Protein AF-A0A3C2CJ03-F1 (afdb_monomer_lite)

Structure (mmCIF, N/CA/C/O backbone):
data_AF-A0A3C2CJ03-F1
#
_entry.id   AF-A0A3C2CJ03-F1
#
loop_
_atom_site.group_PDB
_atom_site.id
_atom_site.type_symbol
_atom_site.label_atom_id
_atom_site.label_alt_id
_atom_site.label_comp_id
_atom_site.label_asym_id
_atom_site.label_entity_id
_atom_site.label_seq_id
_atom_site.pdbx_PDB_ins_code
_atom_site.Cartn_x
_atom_site.Cartn_y
_atom_site.Cartn_z
_atom_site.occupancy
_atom_site.B_iso_or_equiv
_atom_site.auth_seq_id
_atom_site.auth_comp_id
_atom_site.auth_asym_id
_atom_site.auth_atom_id
_atom_site.pdbx_PDB_model_num
ATOM 1 N N . MET A 1 1 ? -6.617 -18.562 59.186 1.00 38.78 1 MET A N 1
ATOM 2 C CA . MET A 1 1 ? -6.274 -17.124 59.109 1.00 38.78 1 MET A CA 1
ATOM 3 C C . MET A 1 1 ? -7.565 -16.307 59.103 1.00 38.78 1 MET A C 1
ATOM 5 O O . MET A 1 1 ? -8.611 -16.901 58.869 1.00 38.78 1 MET A O 1
ATOM 9 N N . LYS A 1 2 ? -7.511 -14.987 59.326 1.00 35.88 2 LYS A N 1
ATOM 10 C CA . LYS A 1 2 ? -8.473 -14.087 58.665 1.00 35.88 2 LYS A CA 1
ATOM 11 C C . LYS A 1 2 ? -8.010 -13.916 57.216 1.00 35.88 2 LYS A C 1
ATOM 13 O O . LYS A 1 2 ? -6.800 -13.853 57.004 1.00 35.88 2 LYS A O 1
ATOM 18 N N . SER A 1 3 ? -8.926 -13.844 56.259 1.00 36.91 3 SER A N 1
ATOM 19 C CA . SER A 1 3 ? -8.626 -13.188 54.986 1.00 36.91 3 SER A CA 1
ATOM 20 C C . SER A 1 3 ? -8.278 -11.725 55.266 1.00 36.91 3 SER A C 1
ATOM 22 O O . SER A 1 3 ? -8.871 -11.101 56.150 1.00 36.91 3 SER A O 1
ATOM 24 N N . VAL A 1 4 ? -7.292 -11.204 54.544 1.00 40.97 4 VAL A N 1
ATOM 25 C CA . VAL A 1 4 ? -7.212 -9.768 54.284 1.00 40.97 4 VAL A CA 1
ATOM 26 C C . VAL A 1 4 ? -8.067 -9.574 53.040 1.00 40.97 4 VAL A C 1
ATOM 28 O O . VAL A 1 4 ? -7.816 -10.228 52.030 1.00 40.97 4 VAL A O 1
ATOM 31 N N . GLU A 1 5 ? -9.135 -8.794 53.152 1.00 48.62 5 GLU A N 1
ATOM 32 C CA . GLU A 1 5 ? -9.829 -8.272 51.975 1.00 48.62 5 GLU A CA 1
ATOM 33 C C . GLU A 1 5 ? -8.905 -7.207 51.371 1.00 48.62 5 GLU A C 1
ATOM 35 O O . GLU A 1 5 ? -8.368 -6.390 52.120 1.00 48.62 5 GLU A O 1
ATOM 40 N N . ALA A 1 6 ? -8.647 -7.272 50.063 1.00 53.03 6 ALA A N 1
ATOM 41 C CA . ALA A 1 6 ? -7.923 -6.212 49.363 1.00 53.03 6 ALA A CA 1
ATOM 42 C C . ALA A 1 6 ? -8.805 -4.956 49.309 1.00 53.03 6 ALA A C 1
ATOM 44 O O . ALA A 1 6 ? -10.034 -5.078 49.201 1.00 53.03 6 ALA A O 1
ATOM 45 N N . ASP A 1 7 ? -8.197 -3.770 49.389 1.00 65.69 7 ASP A N 1
ATOM 46 C CA . ASP A 1 7 ? -8.943 -2.510 49.410 1.00 65.69 7 ASP A CA 1
ATOM 47 C C . ASP A 1 7 ? -9.494 -2.228 48.004 1.00 65.69 7 ASP A C 1
ATOM 49 O O . ASP A 1 7 ? -8.830 -1.662 47.138 1.00 65.69 7 ASP A O 1
ATOM 53 N N . SER A 1 8 ? -10.733 -2.664 47.773 1.00 75.81 8 SER A N 1
ATOM 54 C CA . SER A 1 8 ? -11.421 -2.530 46.489 1.00 75.81 8 SER A CA 1
ATOM 55 C C . SER A 1 8 ? -12.307 -1.290 46.453 1.00 75.81 8 SER A C 1
ATOM 57 O O . SER A 1 8 ? -13.068 -1.000 47.380 1.00 75.81 8 SER A O 1
ATOM 59 N N . VAL A 1 9 ? -12.219 -0.547 45.351 1.00 87.00 9 VAL A N 1
ATOM 60 C CA . VAL A 1 9 ? -13.023 0.656 45.114 1.00 87.00 9 VAL A CA 1
ATOM 61 C C . VAL A 1 9 ? -14.239 0.290 44.266 1.00 87.00 9 VAL A C 1
ATOM 63 O O . VAL A 1 9 ? -14.235 -0.669 43.501 1.00 87.00 9 VAL A O 1
ATOM 66 N N . THR A 1 10 ? -15.338 1.012 44.447 1.00 91.69 10 THR A N 1
ATOM 67 C CA . THR A 1 10 ? -16.597 0.780 43.733 1.00 91.69 10 THR A CA 1
ATOM 68 C C . THR A 1 10 ? -17.093 2.104 43.195 1.00 91.69 10 THR A C 1
ATOM 70 O O . THR A 1 10 ? -17.231 3.053 43.967 1.00 91.69 10 THR A O 1
ATOM 73 N N . VAL A 1 11 ? -17.400 2.160 41.902 1.00 90.31 11 VAL A N 1
ATOM 74 C CA . VAL A 1 11 ? -17.752 3.413 41.227 1.00 90.31 11 VAL A CA 1
ATOM 75 C C . VAL A 1 11 ? -19.114 3.271 40.521 1.00 90.31 11 VAL A C 1
ATOM 77 O O . VAL A 1 11 ? -19.619 2.168 40.281 1.00 90.31 11 VAL A O 1
ATOM 80 N N . GLU A 1 12 ? -19.790 4.404 40.329 1.00 91.44 12 GLU A N 1
ATOM 81 C CA . GLU A 1 12 ? -21.119 4.522 39.725 1.00 91.44 12 GLU A CA 1
ATOM 82 C C . GLU A 1 12 ? -21.267 5.887 39.033 1.00 91.44 12 GLU A C 1
ATOM 84 O O . GLU A 1 12 ? -20.747 6.899 39.501 1.00 91.44 12 GLU A O 1
ATOM 89 N N . THR A 1 13 ? -21.956 5.885 37.897 1.00 87.62 13 THR A N 1
ATOM 90 C CA . THR A 1 13 ? -22.079 6.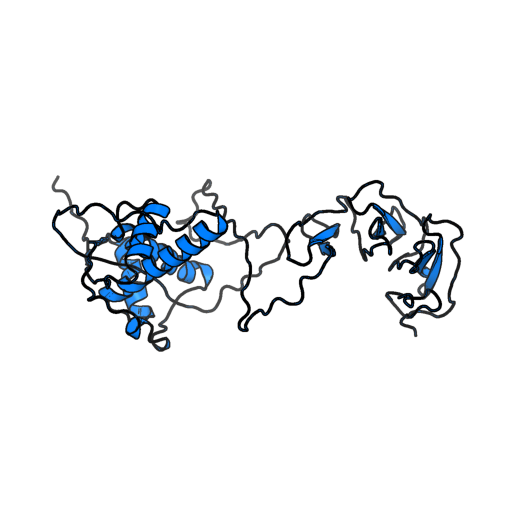958 36.897 1.00 87.62 13 THR A CA 1
ATOM 91 C C . THR A 1 13 ? -23.400 6.719 36.132 1.00 87.62 13 THR A C 1
ATOM 93 O O . THR A 1 13 ? -24.387 6.407 36.802 1.00 87.62 13 THR A O 1
ATOM 96 N N . GLY A 1 14 ? -23.515 6.845 34.807 1.00 75.81 14 GLY A N 1
ATOM 97 C CA . GLY A 1 14 ? -24.726 6.447 34.084 1.00 75.81 14 GLY A CA 1
ATOM 98 C C . GLY A 1 14 ? -24.762 6.779 32.590 1.00 75.81 14 GLY A C 1
ATOM 99 O O . GLY A 1 14 ? -24.090 7.698 32.139 1.00 75.81 14 GLY A O 1
ATOM 100 N N . TYR A 1 15 ? -25.583 6.040 31.835 1.00 76.19 15 TYR A N 1
ATOM 101 C CA . TYR A 1 15 ? -25.851 6.267 30.406 1.00 76.19 15 TYR A CA 1
ATOM 102 C C . TYR A 1 15 ? -27.298 6.728 30.150 1.00 76.19 15 TYR A C 1
ATOM 104 O O . TYR A 1 15 ? -28.218 6.210 30.798 1.00 76.19 15 TYR A O 1
ATOM 112 N N . PRO A 1 16 ? -27.556 7.617 29.167 1.00 70.38 16 PRO A N 1
ATOM 113 C CA . PRO A 1 16 ? -28.900 7.800 28.607 1.00 70.38 16 PRO A CA 1
ATOM 114 C C . PRO A 1 16 ? -29.446 6.484 28.015 1.00 70.38 16 PRO A C 1
ATOM 116 O O . PRO A 1 16 ? -28.756 5.469 27.972 1.00 70.38 16 PRO A O 1
ATOM 119 N N . THR A 1 17 ? -30.717 6.461 27.611 1.00 69.56 17 THR A N 1
ATOM 120 C CA . THR A 1 17 ? -31.313 5.276 26.952 1.00 69.56 17 THR A CA 1
ATOM 121 C C . THR A 1 17 ? -31.040 5.247 25.445 1.00 69.56 17 THR A C 1
ATOM 123 O O . THR A 1 17 ? -30.983 4.176 24.857 1.00 69.56 17 THR A O 1
ATOM 126 N N . GLU A 1 18 ? -30.843 6.414 24.835 1.00 70.38 18 GLU A N 1
ATOM 127 C CA . GLU A 1 18 ? -30.387 6.587 23.451 1.00 70.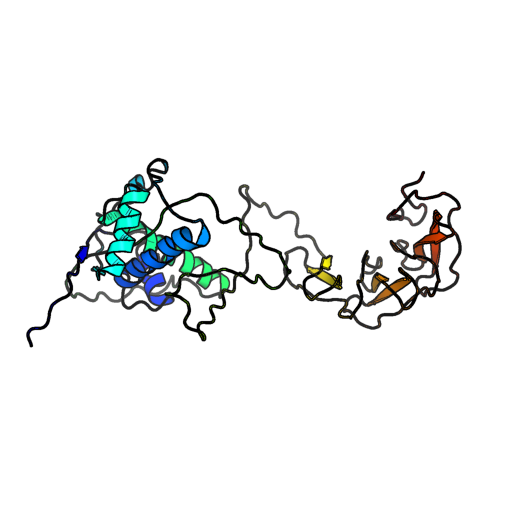38 18 GLU A CA 1
ATOM 128 C C . GLU A 1 18 ? -28.885 6.246 23.368 1.00 70.38 18 GLU A C 1
ATOM 130 O O . GLU A 1 18 ? -28.116 6.728 24.201 1.00 70.38 18 GLU A O 1
ATOM 135 N N . GLY A 1 19 ? -28.477 5.379 22.430 1.00 61.62 19 GLY A N 1
ATOM 136 C CA . GLY A 1 19 ? -27.092 4.879 22.315 1.00 61.62 19 GLY A CA 1
ATOM 137 C C . GLY A 1 19 ? -26.670 3.851 23.380 1.00 61.62 19 GLY A C 1
ATOM 138 O O . GLY A 1 19 ? -25.488 3.541 23.520 1.00 61.62 19 GLY A O 1
ATOM 139 N N . LEU A 1 20 ? -27.614 3.322 24.171 1.00 74.50 20 LEU A N 1
ATOM 140 C CA . LEU A 1 20 ? -27.336 2.240 25.128 1.00 74.50 20 LEU A CA 1
ATOM 141 C C . LEU A 1 20 ? -27.194 0.873 24.434 1.00 74.50 20 LEU A C 1
ATOM 143 O O . LEU A 1 20 ? -26.553 -0.036 24.962 1.00 74.50 20 LEU A O 1
ATOM 147 N N . GLU A 1 21 ? -27.831 0.719 23.275 1.00 78.69 21 GLU A N 1
ATOM 148 C CA . GLU A 1 21 ? -27.870 -0.524 22.507 1.00 78.69 21 GLU A CA 1
ATOM 149 C C . GLU A 1 21 ? -26.491 -0.903 21.955 1.00 78.69 21 GLU A C 1
ATOM 151 O O . GLU A 1 21 ? -26.058 -2.030 22.192 1.00 78.69 21 GLU A O 1
ATOM 156 N N . ASP A 1 22 ? -25.755 0.054 21.385 1.00 75.75 22 ASP A N 1
ATOM 157 C CA . ASP A 1 22 ? -24.377 -0.069 20.890 1.00 75.75 22 ASP A CA 1
ATOM 158 C C . ASP A 1 22 ? -23.453 -0.677 21.964 1.00 75.75 22 ASP A C 1
ATOM 160 O O . ASP A 1 22 ? -22.714 -1.630 21.729 1.00 75.75 22 ASP A O 1
ATOM 164 N N . LEU A 1 23 ? -23.535 -0.152 23.190 1.00 77.19 23 LEU A N 1
ATOM 165 C CA . LEU A 1 23 ? -22.738 -0.577 24.341 1.00 77.19 23 LEU A CA 1
ATOM 166 C C . LEU A 1 23 ? -23.088 -1.998 24.801 1.00 77.19 23 LEU A C 1
ATOM 168 O O . LEU A 1 23 ? -22.206 -2.796 25.137 1.00 77.19 23 LEU A O 1
ATOM 172 N N . VAL A 1 24 ? -24.385 -2.306 24.877 1.00 82.31 24 VAL A N 1
ATOM 173 C CA . VAL A 1 24 ? -24.860 -3.638 25.269 1.00 82.31 24 VAL A CA 1
ATOM 174 C C . VAL A 1 24 ? -24.446 -4.659 24.211 1.00 82.31 24 VAL A C 1
ATOM 176 O O . VAL A 1 24 ? -23.912 -5.710 24.572 1.00 82.31 24 VAL A O 1
ATOM 179 N N . TRP A 1 25 ? -24.601 -4.325 22.929 1.00 85.88 25 TRP A N 1
ATOM 180 C CA . TRP A 1 25 ? -24.120 -5.116 21.801 1.00 85.88 25 TRP A CA 1
ATOM 181 C C . TRP A 1 25 ? -22.602 -5.329 21.869 1.00 85.88 25 TRP A C 1
ATOM 183 O O . TRP A 1 25 ? -22.165 -6.476 21.871 1.00 85.88 25 TRP A O 1
ATOM 193 N N . ALA A 1 26 ? -21.801 -4.274 22.039 1.00 68.81 26 ALA A N 1
ATOM 194 C CA . ALA A 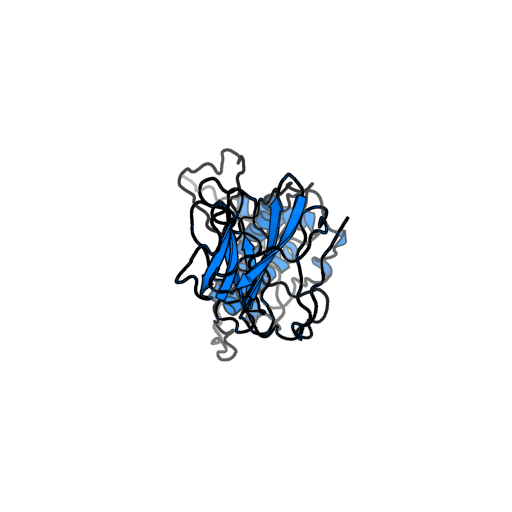1 26 ? -20.343 -4.373 22.115 1.00 68.81 26 ALA A CA 1
ATOM 195 C C . ALA A 1 26 ? -19.870 -5.244 23.290 1.00 68.81 26 ALA A C 1
ATOM 197 O O . ALA A 1 26 ? -18.909 -6.002 23.151 1.00 68.81 26 ALA A O 1
ATOM 198 N N . SER A 1 27 ? -20.569 -5.194 24.434 1.00 74.00 27 SER A N 1
ATOM 199 C CA . SER A 1 27 ? -20.258 -6.063 25.577 1.00 74.00 27 SER A CA 1
ATOM 200 C C . SER A 1 27 ? -20.483 -7.542 25.256 1.00 74.00 27 SER A C 1
ATOM 202 O O . SER A 1 27 ? -19.664 -8.372 25.639 1.00 74.00 27 SER A O 1
ATOM 204 N N . GLN A 1 28 ? -21.523 -7.865 24.480 1.00 75.69 28 GLN A N 1
ATOM 205 C CA . GLN A 1 28 ? -21.804 -9.228 24.023 1.00 75.69 28 GLN A CA 1
ATOM 206 C C . GLN A 1 28 ? -20.846 -9.665 22.906 1.00 75.69 28 GLN A C 1
ATOM 208 O O . GLN A 1 28 ? -20.340 -10.784 22.949 1.00 75.69 28 GLN A O 1
ATOM 213 N N . TYR A 1 29 ? -20.564 -8.779 21.945 1.00 73.44 29 TYR A N 1
ATOM 214 C CA . TYR A 1 29 ? -19.670 -9.012 20.807 1.00 73.44 29 TYR A CA 1
ATOM 215 C C . TYR A 1 29 ? -18.239 -9.331 21.261 1.00 73.44 29 TYR A C 1
ATOM 217 O O . TYR A 1 29 ? -17.663 -10.334 20.846 1.00 73.44 29 TYR A O 1
ATOM 225 N N . LEU A 1 30 ? -17.695 -8.535 22.188 1.00 71.25 30 LEU A N 1
ATOM 226 C CA . LEU A 1 30 ? -16.367 -8.760 22.770 1.00 71.25 30 LEU A CA 1
ATOM 227 C C . LEU A 1 30 ? -16.360 -9.791 23.923 1.00 71.25 30 LEU A C 1
ATOM 229 O O . LEU A 1 30 ? -15.308 -10.050 24.505 1.00 71.25 30 LEU A O 1
ATOM 233 N N . GLY A 1 31 ? -17.504 -10.401 24.257 1.00 72.94 31 GLY A N 1
ATOM 234 C CA . GLY A 1 31 ? -17.592 -11.517 25.209 1.00 72.94 31 GLY A CA 1
ATOM 235 C C . GLY A 1 31 ? -17.486 -11.157 26.699 1.00 72.94 31 GLY A C 1
ATOM 236 O O . GLY A 1 31 ? -17.165 -12.030 27.508 1.00 72.94 31 GLY A O 1
ATOM 237 N N . TYR A 1 32 ? -17.760 -9.909 27.085 1.00 71.31 32 TYR A N 1
ATOM 238 C CA . TYR A 1 32 ? -17.812 -9.483 28.488 1.00 71.31 32 TYR A CA 1
ATOM 239 C C . TYR A 1 32 ? -19.129 -9.906 29.162 1.00 71.31 32 TYR A C 1
ATOM 241 O O . TYR A 1 32 ? -20.191 -9.896 28.545 1.00 71.31 32 TYR A O 1
ATOM 249 N N . GLU A 1 33 ? -19.080 -10.237 30.459 1.00 79.56 33 GLU A N 1
ATOM 250 C CA . GLU A 1 33 ? -20.257 -10.696 31.227 1.00 79.56 33 GLU A CA 1
ATOM 251 C C . GLU A 1 33 ? -21.397 -9.664 31.246 1.00 79.56 33 GLU A C 1
ATOM 253 O O . GLU A 1 33 ? -22.576 -10.014 31.221 1.00 79.56 33 GLU A O 1
ATOM 258 N N . ASN A 1 34 ? -21.041 -8.384 31.313 1.00 82.94 34 ASN A N 1
ATOM 259 C CA . ASN A 1 34 ? -21.963 -7.262 31.261 1.00 82.94 34 ASN A CA 1
ATOM 260 C C . ASN A 1 34 ? -21.200 -5.998 30.817 1.00 82.94 34 ASN A C 1
ATOM 262 O O . ASN A 1 34 ? -19.964 -5.989 30.870 1.00 82.94 34 ASN A O 1
ATOM 266 N N . PRO A 1 35 ? -21.897 -4.907 30.443 1.00 85.19 35 PRO A N 1
ATOM 267 C CA . PRO A 1 35 ? -21.247 -3.659 30.065 1.00 85.19 35 PRO A CA 1
ATOM 268 C C . PRO A 1 35 ? -20.218 -3.141 31.079 1.00 85.19 35 PRO A C 1
ATOM 270 O O . PRO A 1 35 ? -19.231 -2.573 30.637 1.00 85.19 35 PRO A O 1
ATOM 273 N N . GLY A 1 36 ? -20.384 -3.387 32.387 1.00 83.19 36 GLY A N 1
ATOM 274 C CA . GLY A 1 36 ? -19.454 -3.028 33.471 1.00 83.19 36 GLY A CA 1
ATOM 275 C C . GLY A 1 36 ? -18.026 -3.570 33.324 1.00 83.19 36 GLY A C 1
ATOM 276 O O . GLY A 1 36 ? -17.064 -2.862 33.620 1.00 83.19 36 GLY A O 1
ATOM 277 N N . GLU A 1 37 ? -17.846 -4.776 32.786 1.00 82.00 37 GLU A N 1
ATOM 278 C CA . GLU A 1 37 ? -16.493 -5.328 32.617 1.00 82.00 37 GLU A CA 1
ATOM 279 C C . GLU A 1 37 ? -15.847 -4.886 31.288 1.00 82.00 37 GLU A C 1
ATOM 281 O O . GLU A 1 37 ? -14.641 -4.652 31.251 1.00 82.00 37 GLU A O 1
ATOM 286 N N . LEU A 1 38 ? -16.638 -4.633 30.232 1.00 82.69 38 LEU A N 1
ATOM 287 C CA . LEU A 1 38 ? -16.164 -3.916 29.032 1.00 82.69 38 LEU A CA 1
ATOM 288 C C . LEU A 1 38 ? -15.749 -2.479 29.391 1.00 82.69 38 LEU A C 1
ATOM 290 O O . LEU A 1 38 ? -14.710 -1.978 28.966 1.00 82.69 38 LEU A O 1
ATOM 294 N N . GLN A 1 39 ? -16.566 -1.830 30.217 1.00 85.50 39 GLN A N 1
ATOM 295 C CA . GLN A 1 39 ? -16.337 -0.520 30.816 1.00 85.50 39 GLN A CA 1
ATOM 296 C C . GLN A 1 39 ? -14.965 -0.481 31.519 1.00 85.50 39 GLN A C 1
ATOM 298 O O . GLN A 1 39 ? -14.144 0.374 31.183 1.00 85.50 39 GLN A O 1
ATOM 303 N N . LYS A 1 40 ? -14.660 -1.460 32.383 1.00 82.56 40 LYS A N 1
ATOM 304 C CA . LYS A 1 40 ? -13.331 -1.622 33.000 1.00 82.56 40 LYS A CA 1
ATOM 305 C C . LYS A 1 40 ? -12.208 -1.891 31.993 1.00 82.56 40 LYS A C 1
ATOM 307 O O . LYS A 1 40 ? -11.192 -1.209 32.027 1.00 82.56 40 LYS A O 1
ATOM 312 N N . ALA A 1 41 ? -12.361 -2.835 31.067 1.00 76.44 41 ALA A N 1
ATOM 313 C CA . ALA A 1 41 ? -11.278 -3.178 30.138 1.00 76.44 41 ALA A CA 1
ATOM 314 C C . ALA A 1 41 ? -10.874 -2.008 29.216 1.00 76.44 41 ALA A C 1
ATOM 316 O O . ALA A 1 41 ? -9.700 -1.843 28.881 1.00 76.44 41 ALA A O 1
ATOM 317 N N . GLY A 1 42 ? -11.823 -1.130 28.865 1.00 79.75 42 GLY A N 1
ATOM 318 C CA . GLY A 1 42 ? -11.559 0.105 28.114 1.00 79.75 42 GLY A CA 1
ATOM 319 C C . GLY A 1 42 ? -10.702 1.141 28.859 1.00 79.75 42 GLY A C 1
ATOM 320 O O . GLY A 1 42 ? -10.328 2.163 28.276 1.00 79.75 42 GLY A O 1
ATOM 321 N N . VAL A 1 43 ? -10.391 0.892 30.135 1.00 82.44 43 VAL A N 1
ATOM 322 C CA . VAL A 1 43 ? -9.436 1.651 30.955 1.00 82.44 43 VAL A CA 1
ATOM 323 C C . VAL A 1 43 ? -8.036 1.213 30.659 1.00 82.44 43 VAL A C 1
ATOM 325 O O . VAL A 1 43 ? -7.234 1.990 30.162 1.00 82.44 43 VAL A O 1
ATOM 328 N N . GLU A 1 44 ? -7.763 -0.055 30.919 1.00 78.56 44 GLU A N 1
ATOM 329 C CA . GLU A 1 44 ? -6.435 -0.632 30.824 1.00 78.56 44 GLU A CA 1
ATOM 330 C C . GLU A 1 44 ? -5.937 -0.552 29.382 1.00 78.56 44 GLU A C 1
ATOM 332 O O . GLU A 1 44 ? -4.808 -0.123 29.152 1.00 78.56 44 GLU A O 1
ATOM 337 N N . VAL A 1 45 ? -6.822 -0.821 28.412 1.00 75.88 45 VAL A N 1
ATOM 338 C CA . VAL A 1 45 ? -6.556 -0.648 26.978 1.00 75.88 45 VAL A CA 1
ATOM 339 C C . VAL A 1 45 ? -6.124 0.779 26.653 1.00 75.88 45 VAL A C 1
ATOM 341 O O . VAL A 1 45 ? -5.081 0.966 26.031 1.00 75.88 45 VAL A O 1
ATOM 344 N N . LEU A 1 46 ? -6.886 1.804 27.046 1.00 75.50 46 LEU A N 1
ATOM 345 C CA . LEU A 1 46 ? -6.597 3.166 26.588 1.00 75.50 46 LEU A CA 1
ATOM 346 C C . LEU A 1 46 ? -5.601 3.918 27.493 1.00 75.50 46 LEU A C 1
ATOM 348 O O . LEU A 1 46 ? -4.907 4.813 27.015 1.00 75.50 46 LEU A O 1
ATOM 352 N N . ARG A 1 47 ? -5.414 3.483 28.745 1.00 77.88 47 ARG A N 1
ATOM 353 C CA . ARG A 1 47 ? -4.212 3.772 29.534 1.00 77.88 47 ARG A CA 1
ATOM 354 C C . ARG A 1 47 ? -2.985 3.246 28.805 1.00 77.88 47 ARG A C 1
ATOM 356 O O . ARG A 1 47 ? -2.086 4.027 28.515 1.00 77.88 47 ARG A O 1
ATOM 363 N N . PHE A 1 48 ? -2.957 1.958 28.461 1.00 71.88 48 PHE A N 1
ATOM 364 C CA . PHE A 1 48 ? -1.843 1.335 27.743 1.00 71.88 48 PHE A CA 1
ATOM 365 C C . PHE A 1 48 ? -1.546 2.040 26.414 1.00 71.88 48 PHE A C 1
ATOM 367 O O . PHE A 1 48 ? -0.391 2.379 26.152 1.00 71.88 48 PHE A O 1
ATOM 374 N N . LEU A 1 49 ? -2.576 2.329 25.610 1.00 67.19 49 LEU A N 1
ATOM 375 C CA . LEU A 1 49 ? -2.427 2.992 24.311 1.00 67.19 49 LEU A CA 1
ATOM 376 C C . LEU A 1 49 ? -1.731 4.357 24.399 1.00 67.19 49 LEU A C 1
ATOM 378 O O . LEU A 1 49 ? -1.160 4.777 23.396 1.00 67.19 49 LEU A O 1
ATOM 382 N N . LEU A 1 50 ? -1.707 5.025 25.559 1.00 66.62 50 LEU A N 1
ATOM 383 C CA 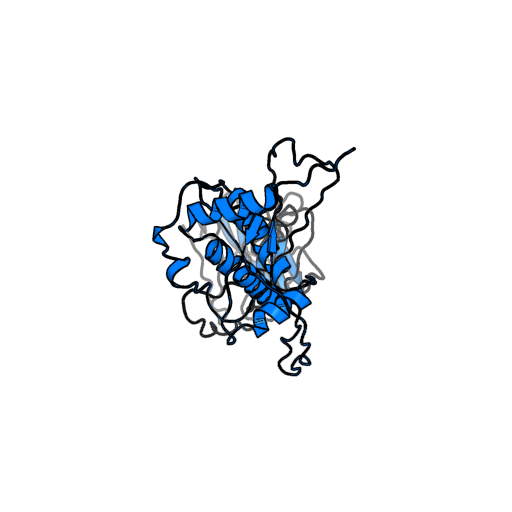. LEU A 1 50 ? -0.884 6.222 25.720 1.00 66.62 50 LEU A CA 1
ATOM 384 C C . LEU A 1 50 ? 0.348 6.043 26.620 1.00 66.62 50 LEU A C 1
ATOM 386 O O . LEU A 1 50 ? 1.417 6.493 26.211 1.00 66.62 50 LEU A O 1
ATOM 390 N N . VAL A 1 51 ? 0.290 5.303 27.742 1.00 68.00 51 VAL A N 1
ATOM 391 C CA . VAL A 1 51 ? 1.499 4.951 28.534 1.00 68.00 51 VAL A CA 1
ATOM 392 C C . VAL A 1 51 ? 2.585 4.368 27.639 1.00 68.00 51 VAL A C 1
ATOM 394 O O . VAL A 1 51 ? 3.729 4.815 27.688 1.00 68.00 51 VAL A O 1
ATOM 397 N N . ALA A 1 52 ? 2.221 3.370 26.833 1.00 49.88 52 ALA A N 1
ATOM 398 C CA . ALA A 1 52 ? 3.173 2.552 26.102 1.00 49.88 52 ALA A CA 1
ATOM 399 C C . ALA A 1 52 ? 3.401 3.010 24.654 1.00 49.88 52 ALA A C 1
ATOM 401 O O . ALA A 1 52 ? 4.497 2.795 24.141 1.00 49.88 52 ALA A O 1
ATOM 402 N N . ILE A 1 53 ? 2.411 3.626 23.985 1.00 48.22 53 ILE A N 1
ATOM 403 C CA . ILE A 1 53 ? 2.525 3.947 22.545 1.00 48.22 53 ILE A CA 1
ATOM 404 C C . ILE A 1 53 ? 2.806 5.430 22.280 1.00 48.22 53 ILE A C 1
ATOM 406 O O . ILE A 1 53 ? 3.758 5.735 21.562 1.00 48.22 53 ILE A O 1
ATOM 410 N N . THR A 1 54 ? 2.051 6.371 22.862 1.00 46.78 54 THR A N 1
ATOM 411 C CA . THR A 1 54 ? 2.386 7.806 22.717 1.00 46.78 54 THR A CA 1
ATOM 412 C C . THR A 1 54 ? 3.552 8.238 23.615 1.00 46.78 54 THR A C 1
ATOM 414 O O . THR A 1 54 ? 4.181 9.258 23.343 1.00 46.78 54 THR A O 1
ATOM 417 N N . GLN A 1 55 ? 3.854 7.442 24.650 1.00 67.19 55 GLN A N 1
ATOM 418 C CA . GLN A 1 55 ? 4.390 7.861 25.956 1.00 67.19 55 GLN A CA 1
ATOM 419 C C . GLN A 1 55 ? 3.433 8.800 26.712 1.00 67.19 55 GLN A C 1
ATOM 421 O O . GLN A 1 55 ? 2.632 9.503 26.089 1.00 67.19 55 GLN A O 1
ATOM 426 N N . ALA A 1 56 ? 3.515 8.815 28.054 1.00 61.56 56 ALA A N 1
ATOM 427 C CA . ALA A 1 56 ? 2.512 9.455 28.917 1.00 61.56 56 ALA A CA 1
ATOM 428 C C . ALA A 1 56 ? 3.020 10.171 30.189 1.00 61.56 56 ALA A C 1
ATOM 430 O O . ALA A 1 56 ? 3.684 9.545 31.012 1.00 61.56 56 ALA A O 1
ATOM 431 N N . VAL A 1 57 ? 2.655 11.453 30.367 1.00 73.94 57 VAL A N 1
ATOM 432 C CA . VAL A 1 57 ? 2.776 12.308 31.571 1.00 73.94 57 VAL A CA 1
ATOM 433 C C . VAL A 1 57 ? 1.762 13.483 31.504 1.00 73.94 57 VAL A C 1
ATOM 435 O O . VAL A 1 57 ? 1.035 13.647 30.527 1.00 73.94 57 VAL A O 1
ATOM 438 N N . GLY A 1 58 ? 1.751 14.357 32.516 1.00 77.31 58 GLY A N 1
ATOM 439 C CA . GLY A 1 58 ? 1.043 15.645 32.460 1.00 77.31 58 GLY A CA 1
ATOM 440 C C . GLY A 1 58 ? -0.482 15.528 32.496 1.00 77.31 58 GLY A C 1
ATOM 441 O O . GLY A 1 58 ? -1.008 14.555 33.036 1.00 77.31 58 GLY A O 1
ATOM 442 N N . ASP A 1 59 ? -1.156 16.530 31.929 1.00 80.12 59 ASP A N 1
ATOM 443 C CA . ASP A 1 59 ? -2.610 16.642 31.770 1.00 80.12 59 ASP A CA 1
ATOM 444 C C . ASP A 1 59 ? -2.973 17.233 30.386 1.00 80.12 59 ASP A C 1
ATOM 446 O O . ASP A 1 59 ? -2.173 17.948 29.782 1.00 80.12 59 ASP A O 1
ATOM 450 N N . ASP A 1 60 ? -4.167 16.907 29.884 1.00 80.19 60 ASP A N 1
ATOM 451 C CA . ASP A 1 60 ? -4.813 17.467 28.681 1.00 80.19 60 ASP A CA 1
ATOM 452 C C . ASP A 1 60 ? -6.225 17.936 29.054 1.00 80.19 60 ASP A C 1
ATOM 454 O O . ASP A 1 60 ? -7.241 17.634 28.421 1.00 80.19 60 ASP A O 1
ATOM 458 N N . CYS A 1 61 ? -6.300 18.696 30.143 1.00 74.31 61 CYS A N 1
ATOM 459 C CA . CYS A 1 61 ? -7.539 19.327 30.571 1.00 74.31 61 CYS A CA 1
ATOM 460 C C . CYS A 1 61 ? -8.016 20.406 29.573 1.00 74.31 61 CYS A C 1
ATOM 462 O O . CYS A 1 61 ? -9.196 20.760 29.568 1.00 74.31 61 CYS A O 1
ATOM 464 N N . GLU A 1 62 ? -7.139 20.900 28.684 1.00 72.06 62 GLU A N 1
ATOM 465 C CA . GLU A 1 62 ? -7.500 21.832 27.602 1.00 72.06 62 GLU A CA 1
ATOM 466 C C . GLU A 1 62 ? -8.411 21.199 26.532 1.00 72.06 62 GLU A C 1
ATOM 468 O O . GLU A 1 62 ? -9.160 21.921 25.868 1.00 72.06 62 GLU A O 1
ATOM 473 N N . SER A 1 63 ? -8.446 19.866 26.412 1.00 70.38 63 SER A N 1
ATOM 474 C CA . SER A 1 63 ? -9.432 19.152 25.585 1.00 70.38 63 SER A CA 1
ATOM 475 C C . SER A 1 63 ? -10.894 19.394 26.000 1.00 70.38 63 SER A C 1
ATOM 477 O O . SER A 1 63 ? -11.789 19.266 25.165 1.00 70.38 63 SER A O 1
ATOM 479 N N . ASN A 1 64 ? -11.148 19.741 27.273 1.00 69.81 64 ASN A N 1
ATOM 480 C CA . ASN A 1 64 ? -12.482 19.857 27.890 1.00 69.81 64 ASN A CA 1
ATOM 481 C C . ASN A 1 64 ? -13.379 18.614 27.671 1.00 69.81 64 ASN A C 1
ATOM 483 O O . ASN A 1 64 ? -14.606 18.705 27.651 1.00 69.81 64 ASN A O 1
ATOM 487 N N . LEU A 1 65 ? -12.770 17.432 27.523 1.00 70.88 65 LEU A N 1
ATOM 488 C CA . LEU A 1 65 ? -13.428 16.186 27.114 1.00 70.88 65 LEU A CA 1
ATOM 489 C C . LEU A 1 65 ? -14.631 15.800 27.999 1.00 70.88 65 LEU A C 1
ATOM 491 O O . LEU A 1 65 ? -15.642 15.301 27.498 1.00 70.88 65 LEU A O 1
ATOM 495 N N . GLY A 1 66 ? -14.560 16.115 29.297 1.00 64.56 66 GLY A N 1
ATOM 496 C CA . GLY A 1 66 ? -15.627 15.884 30.274 1.00 64.56 66 GLY A CA 1
ATOM 497 C C . GLY A 1 66 ? -16.939 16.628 30.005 1.00 64.56 66 GLY A C 1
ATOM 498 O O . GLY A 1 66 ? -17.987 16.121 30.397 1.00 64.56 66 GLY A O 1
ATOM 499 N N . ASP A 1 67 ? -16.928 17.756 29.285 1.00 73.25 67 ASP A N 1
ATOM 500 C CA . ASP A 1 67 ? -18.156 18.494 28.932 1.00 73.25 67 ASP A CA 1
ATOM 501 C C . ASP A 1 67 ? -19.083 17.683 28.003 1.00 73.25 67 ASP A C 1
ATOM 503 O O . ASP A 1 67 ? -20.280 17.958 27.919 1.00 73.25 67 ASP A O 1
ATOM 507 N N . SER A 1 68 ? -18.543 16.667 27.318 1.00 73.94 68 SER A N 1
ATOM 508 C CA . SER A 1 68 ? -19.300 15.746 26.455 1.00 73.94 68 SER A CA 1
ATOM 509 C C . SER A 1 68 ? -19.821 14.491 27.171 1.00 73.94 68 SER A C 1
ATOM 511 O O . SER A 1 68 ? -20.561 13.706 26.578 1.00 73.94 68 SER A O 1
ATOM 513 N N . LEU A 1 69 ? -19.449 14.293 28.440 1.00 77.94 69 LEU A N 1
ATOM 514 C CA . LEU A 1 69 ? -19.692 13.071 29.206 1.00 77.94 69 LEU A CA 1
ATOM 515 C C . LEU A 1 69 ? -20.652 13.362 30.374 1.00 77.94 69 LEU A C 1
ATOM 517 O O . LEU A 1 69 ? -20.234 13.939 31.378 1.00 77.94 69 LEU A O 1
ATOM 521 N N . ASP A 1 70 ? -21.922 12.950 30.257 1.00 82.81 70 ASP A N 1
ATOM 522 C CA . ASP A 1 70 ? -22.953 13.053 31.310 1.00 82.81 70 ASP A CA 1
ATOM 523 C C . ASP A 1 70 ? -23.126 11.733 32.099 1.00 82.81 70 ASP A C 1
ATOM 525 O O . ASP A 1 70 ? -23.979 10.909 31.746 1.00 82.81 70 ASP A O 1
ATOM 529 N N . PRO A 1 71 ? -22.381 11.527 33.205 1.00 86.88 71 PRO A N 1
ATOM 530 C CA . PRO A 1 71 ? -22.388 10.297 33.998 1.00 86.88 71 PRO A CA 1
ATOM 531 C C . PRO A 1 71 ? -23.637 10.168 34.886 1.00 86.88 71 PRO A C 1
ATOM 533 O O . PRO A 1 71 ? -23.569 9.625 35.991 1.00 86.88 71 PRO A O 1
ATOM 536 N N . THR A 1 72 ? -24.771 10.750 34.493 1.00 88.44 72 THR A N 1
ATOM 537 C CA . THR A 1 72 ? -25.992 10.766 35.310 1.00 88.44 72 THR A CA 1
ATOM 538 C C . THR A 1 72 ? -27.174 10.052 34.660 1.00 88.44 72 THR A C 1
ATOM 540 O O . THR A 1 72 ? -28.095 9.654 35.387 1.00 88.44 72 THR A O 1
ATOM 543 N N . GLY A 1 73 ? -27.116 9.799 33.345 1.00 82.12 73 GLY A N 1
ATOM 544 C CA . GLY A 1 73 ? -28.171 9.149 32.561 1.00 82.12 73 GLY A CA 1
ATOM 545 C C . GLY A 1 73 ? -28.629 7.803 33.140 1.00 82.12 73 GLY A C 1
ATOM 546 O O . GLY A 1 73 ? -27.851 7.070 33.740 1.00 82.12 73 GLY A O 1
ATOM 547 N N . SER A 1 74 ? -29.918 7.485 33.010 1.00 84.00 74 SER A N 1
ATOM 548 C CA . SER A 1 74 ? -30.654 6.530 33.860 1.00 84.00 74 SER A CA 1
ATOM 549 C C . SER A 1 74 ? -30.124 5.092 33.986 1.00 84.00 74 SER A C 1
ATOM 551 O O . SER A 1 74 ? -30.518 4.411 34.932 1.00 84.00 74 SER A O 1
ATOM 553 N N . ASN A 1 75 ? -29.264 4.612 33.087 1.00 84.00 75 ASN A N 1
ATOM 554 C CA . ASN A 1 75 ? -28.853 3.204 33.015 1.00 84.00 75 ASN A CA 1
ATOM 555 C C . ASN A 1 75 ? -27.525 2.950 33.765 1.00 84.00 75 ASN A C 1
ATOM 557 O O .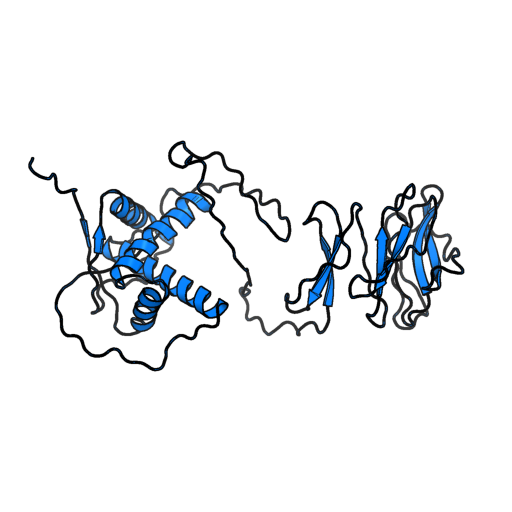 ASN A 1 75 ? -26.627 3.790 33.720 1.00 84.00 75 ASN A O 1
ATOM 561 N N . ARG A 1 76 ? -27.423 1.830 34.507 1.00 88.75 76 ARG A N 1
ATOM 562 C CA . ARG A 1 76 ? -26.440 1.591 35.594 1.00 88.75 76 ARG A CA 1
ATOM 563 C C . ARG A 1 76 ? -25.889 0.123 35.595 1.00 88.75 76 ARG A C 1
ATOM 565 O O . ARG A 1 76 ? -26.692 -0.796 35.487 1.00 88.75 76 ARG A O 1
ATOM 572 N N . TYR A 1 77 ? -24.567 -0.093 35.754 1.00 88.19 77 TYR A N 1
ATOM 573 C CA . TYR A 1 77 ? -23.752 -1.324 35.542 1.00 88.19 77 TYR A CA 1
ATOM 574 C C . TYR A 1 77 ? -22.509 -1.490 36.489 1.00 88.19 77 TYR A C 1
ATOM 576 O O . TYR A 1 77 ? -21.395 -1.117 36.139 1.00 88.19 77 TYR A O 1
ATOM 584 N N . LYS A 1 78 ? -22.631 -1.998 37.722 1.00 92.38 78 LYS A N 1
ATOM 585 C CA . LYS A 1 78 ? -21.584 -1.838 38.766 1.00 92.38 78 LYS A CA 1
ATOM 586 C C . LYS A 1 78 ? -20.231 -2.458 38.471 1.00 92.38 78 LYS A C 1
ATOM 588 O O . LYS A 1 78 ? -20.131 -3.648 38.217 1.00 92.38 78 LYS A O 1
ATOM 593 N N . THR A 1 79 ? -19.206 -1.642 38.695 1.00 87.56 79 THR A N 1
ATOM 594 C CA . THR A 1 79 ? -17.802 -2.012 38.594 1.00 87.56 79 THR A CA 1
ATOM 595 C C . THR A 1 79 ? -17.161 -2.022 39.982 1.00 87.56 79 THR A C 1
ATOM 597 O O . THR A 1 79 ? -17.345 -1.099 40.787 1.00 87.56 79 THR A O 1
ATOM 600 N N . VAL A 1 80 ? -16.424 -3.092 40.273 1.00 87.62 80 VAL A N 1
ATOM 601 C CA . VAL A 1 80 ? -15.566 -3.216 41.458 1.00 87.62 80 VAL A CA 1
ATOM 602 C C . VAL A 1 80 ? -14.128 -3.318 40.966 1.00 87.62 80 VAL A C 1
ATOM 604 O O . VAL A 1 80 ? -13.839 -4.090 40.051 1.00 87.62 80 VAL A O 1
ATOM 607 N N . TRP A 1 81 ? -13.266 -2.503 41.568 1.00 83.62 81 TRP A N 1
ATOM 608 C CA . TRP A 1 81 ? -11.908 -2.220 41.122 1.00 83.62 81 TRP A CA 1
ATOM 609 C C . TRP A 1 81 ? -10.913 -2.711 42.162 1.00 83.62 81 TRP A C 1
ATOM 611 O O . TRP A 1 81 ? -11.038 -2.373 43.343 1.00 83.62 81 TRP A O 1
ATOM 621 N N . ASN A 1 82 ? -9.930 -3.490 41.727 1.00 80.94 82 ASN A N 1
ATOM 622 C CA . ASN A 1 82 ? -8.757 -3.844 42.513 1.00 80.94 82 ASN A CA 1
ATOM 623 C C . ASN A 1 82 ? -7.719 -2.697 42.522 1.00 80.94 82 ASN A C 1
ATOM 625 O O . ASN A 1 82 ? -7.930 -1.651 41.907 1.00 80.94 82 ASN A O 1
ATOM 629 N N . GLU A 1 83 ? -6.618 -2.881 43.254 1.00 76.06 83 GLU A N 1
ATOM 630 C CA . GLU A 1 83 ? -5.586 -1.854 43.475 1.00 76.06 83 GLU A CA 1
ATOM 631 C C . GLU A 1 83 ? -4.844 -1.423 42.187 1.00 76.06 83 GLU A C 1
ATOM 633 O O . GLU A 1 83 ? -4.455 -0.261 42.080 1.00 76.06 83 GLU A O 1
ATOM 638 N N . GLU A 1 84 ? -4.710 -2.305 41.191 1.00 72.06 84 GLU A N 1
ATOM 639 C CA . GLU A 1 84 ? -4.074 -2.026 39.891 1.00 72.06 84 GLU A CA 1
ATOM 640 C C . GLU A 1 84 ? -5.073 -1.375 38.915 1.00 72.06 84 GLU A C 1
ATOM 642 O O . GLU A 1 84 ? -4.792 -0.326 38.328 1.00 72.06 84 GLU A O 1
ATOM 647 N N . GLU A 1 85 ? -6.288 -1.932 38.816 1.00 76.12 85 GLU A N 1
ATOM 648 C CA . GLU A 1 85 ? -7.382 -1.388 37.994 1.00 76.12 85 GLU A CA 1
ATOM 649 C C . GLU A 1 85 ? -7.708 0.068 38.399 1.00 76.12 85 GLU A C 1
ATOM 651 O O . GLU A 1 85 ? -7.899 0.942 37.547 1.00 76.12 85 GLU A O 1
ATOM 656 N N . ILE A 1 86 ? -7.767 0.362 39.708 1.00 85.19 86 ILE A N 1
ATOM 657 C CA . ILE A 1 86 ? -8.108 1.704 40.210 1.00 85.19 86 ILE A CA 1
ATOM 658 C C . ILE A 1 86 ? -6.971 2.720 40.038 1.00 85.19 86 ILE A C 1
ATOM 660 O O . ILE A 1 86 ? -7.244 3.920 39.956 1.00 85.19 86 ILE A O 1
ATOM 664 N N . GLU A 1 87 ? -5.711 2.277 39.960 1.00 83.06 87 GLU A N 1
ATOM 665 C CA . GLU A 1 87 ? -4.600 3.152 39.567 1.00 83.06 87 GLU A CA 1
ATOM 666 C C . GLU A 1 87 ? -4.825 3.653 38.138 1.00 83.06 87 GLU A C 1
ATOM 668 O O . GLU A 1 87 ? -4.718 4.852 37.875 1.00 83.06 87 GLU A O 1
ATOM 673 N N . ALA A 1 88 ? -5.211 2.751 37.232 1.00 81.00 88 ALA A N 1
ATOM 674 C CA . ALA A 1 88 ? -5.436 3.091 35.838 1.00 81.00 88 ALA A CA 1
ATOM 675 C C . ALA A 1 88 ? -6.584 4.101 35.656 1.00 81.00 88 ALA A C 1
ATOM 677 O O . ALA A 1 88 ? -6.408 5.108 34.968 1.00 81.00 88 ALA A O 1
ATOM 678 N N . LEU A 1 89 ? -7.707 3.895 36.356 1.00 86.56 89 LEU A N 1
ATOM 679 C CA . LEU A 1 89 ? -8.859 4.805 36.330 1.00 86.56 89 LEU A CA 1
ATOM 680 C C . LEU A 1 89 ? -8.542 6.208 36.884 1.00 86.56 89 LEU A C 1
ATOM 682 O O . LEU A 1 89 ? -9.060 7.211 36.389 1.00 86.56 89 LEU A O 1
ATOM 686 N N . LYS A 1 90 ? -7.703 6.302 37.922 1.00 92.44 90 LYS A N 1
ATOM 687 C CA . LYS A 1 90 ? -7.348 7.584 38.560 1.00 92.44 90 LYS A CA 1
ATOM 688 C C . LYS A 1 90 ? -6.312 8.373 37.782 1.00 92.44 90 LYS A C 1
ATOM 690 O O . LYS A 1 90 ? -6.441 9.585 37.657 1.00 92.44 90 LYS A O 1
ATOM 695 N N . TRP A 1 91 ? -5.326 7.679 37.229 1.00 91.62 91 TRP A N 1
ATOM 696 C CA . TRP A 1 91 ? -4.280 8.271 36.402 1.00 91.62 91 TRP A CA 1
ATOM 697 C C . TRP A 1 91 ? -4.860 9.009 35.182 1.00 91.62 91 TRP A C 1
ATOM 699 O O . TRP A 1 91 ? -4.410 10.096 34.829 1.00 91.62 91 TRP A O 1
ATOM 709 N N . LEU A 1 92 ? -5.947 8.477 34.617 1.00 86.81 92 LEU A N 1
ATOM 710 C CA . LEU A 1 92 ? -6.817 9.209 33.702 1.00 86.81 92 LEU A CA 1
ATOM 711 C C . LEU A 1 92 ? -7.525 10.408 34.328 1.00 86.81 92 LEU A C 1
ATOM 713 O O . LEU A 1 92 ? -7.558 11.476 33.722 1.00 86.81 92 LEU A O 1
ATOM 717 N N . ALA A 1 93 ? -8.228 10.197 35.447 1.00 92.50 93 ALA A N 1
ATOM 718 C CA . ALA A 1 93 ? -9.108 11.211 36.027 1.00 92.50 93 ALA A CA 1
ATOM 719 C C . ALA A 1 93 ? -8.344 12.530 36.231 1.00 92.50 93 ALA A C 1
ATOM 721 O O . ALA A 1 93 ? -8.851 13.614 35.943 1.00 92.50 93 ALA A O 1
ATOM 722 N N . GLU A 1 94 ? -7.077 12.394 36.622 1.00 94.12 94 GLU A N 1
ATOM 723 C CA . GLU A 1 94 ? -6.080 13.454 36.697 1.00 94.12 94 GLU A CA 1
ATOM 724 C C . GLU A 1 94 ? -5.722 14.048 35.316 1.00 94.12 94 GLU A C 1
ATOM 726 O O . GLU A 1 94 ? -5.735 15.268 35.178 1.00 94.12 94 GLU A O 1
ATOM 731 N N . TYR A 1 95 ? -5.469 13.233 34.283 1.00 87.94 95 TYR A N 1
ATOM 732 C CA . TYR A 1 95 ? -5.078 13.702 32.944 1.00 87.94 95 TYR A CA 1
ATOM 733 C C . TYR A 1 95 ? -6.145 14.501 32.184 1.00 87.94 95 TYR A C 1
ATOM 735 O O . TYR A 1 95 ? -5.865 15.603 31.725 1.00 87.94 95 TYR A O 1
ATOM 743 N N . TYR A 1 96 ? -7.354 13.965 32.000 1.00 86.38 96 TYR A N 1
ATOM 744 C CA . TYR A 1 96 ? -8.402 14.647 31.216 1.00 86.38 96 TYR A CA 1
ATOM 745 C C . TYR A 1 96 ? -9.307 15.546 32.086 1.00 86.38 96 TYR A C 1
ATOM 747 O O . TYR A 1 96 ? -10.378 15.967 31.645 1.00 86.38 96 TYR A O 1
ATOM 755 N N . CYS A 1 97 ? -8.902 15.831 33.333 1.00 90.00 97 CYS A N 1
ATOM 756 C CA . CYS A 1 97 ? -9.708 16.511 34.358 1.00 90.00 97 CYS A CA 1
ATOM 757 C C . CYS A 1 97 ? -11.123 15.918 34.521 1.00 90.00 97 CYS A C 1
ATOM 759 O O . CYS A 1 97 ? -12.103 16.633 34.749 1.00 90.00 97 CYS A O 1
ATOM 761 N N . LEU A 1 98 ? -11.240 14.596 34.397 1.00 89.94 98 LEU A N 1
ATOM 762 C CA . LEU A 1 98 ? -12.511 13.888 34.486 1.00 89.94 98 LEU A CA 1
ATOM 763 C C . LEU A 1 98 ? -12.793 13.499 35.942 1.00 89.94 98 LEU A C 1
ATOM 765 O O . LEU A 1 98 ? -11.901 13.076 36.672 1.00 89.94 98 LEU A O 1
ATOM 769 N N . SER A 1 99 ? -14.051 13.578 36.379 1.00 96.25 99 SER A N 1
ATOM 770 C CA . SER A 1 99 ? -14.445 12.936 37.645 1.00 96.25 99 SER A CA 1
ATOM 771 C C . SER A 1 99 ? -14.253 11.416 37.550 1.00 96.25 99 SER A C 1
ATOM 773 O O . SER A 1 99 ? -14.372 10.894 36.451 1.00 96.25 99 SER A O 1
ATOM 775 N N . GLU A 1 100 ? -14.036 10.671 38.647 1.00 95.81 100 GLU A N 1
ATOM 776 C CA . GLU A 1 100 ? -14.044 9.190 38.588 1.00 95.81 100 GLU A CA 1
ATOM 777 C C . GLU A 1 100 ? -15.265 8.660 37.795 1.00 95.81 100 GLU A C 1
ATOM 779 O O . GLU A 1 100 ? -15.049 7.879 36.892 1.00 95.81 100 GLU A O 1
ATOM 784 N N . PRO A 1 101 ? -16.503 9.162 37.969 1.00 94.62 101 PRO A N 1
ATOM 785 C CA . PRO A 1 101 ? -17.664 8.926 37.087 1.00 94.62 101 PRO A CA 1
ATOM 786 C C . PRO A 1 101 ? -17.536 9.170 35.554 1.00 94.62 101 PRO A C 1
ATOM 788 O O . PRO A 1 101 ? -18.274 8.551 34.781 1.00 94.62 101 PRO A O 1
ATOM 791 N N . GLN A 1 102 ? -16.639 10.044 35.087 1.00 89.19 102 GLN A N 1
ATOM 792 C CA . GLN A 1 102 ? -16.407 10.386 33.661 1.00 89.19 102 GLN A CA 1
ATOM 793 C C . GLN A 1 102 ? -15.074 9.874 33.112 1.00 89.19 102 GLN A C 1
ATOM 795 O O . GLN A 1 102 ? -14.975 9.610 31.921 1.00 89.19 102 GLN A O 1
ATOM 800 N N . ALA A 1 103 ? -14.079 9.744 33.990 1.00 88.88 103 ALA A N 1
ATOM 801 C CA . ALA A 1 103 ? -12.884 8.930 33.834 1.00 88.88 103 ALA A CA 1
ATOM 802 C C . ALA A 1 103 ? -13.298 7.468 33.705 1.00 88.88 103 ALA A C 1
ATOM 804 O O . ALA A 1 103 ? -12.769 6.726 32.890 1.00 88.88 103 ALA A O 1
ATOM 805 N N . GLN A 1 104 ? -14.383 7.130 34.398 1.00 91.38 104 GLN A N 1
ATOM 806 C CA . GLN A 1 104 ? -15.427 6.278 33.883 1.00 91.38 104 GLN A CA 1
ATOM 807 C C . GLN A 1 104 ? -15.971 6.871 32.573 1.00 91.38 104 GLN A C 1
ATOM 809 O O . GLN A 1 104 ? -15.187 6.920 31.678 1.00 91.38 104 GLN A O 1
ATOM 814 N N . MET A 1 105 ? -17.205 7.263 32.293 1.00 87.38 105 MET A N 1
ATOM 815 C CA . MET A 1 105 ? -17.761 7.599 30.933 1.00 87.38 105 MET A CA 1
ATOM 816 C C . MET A 1 105 ? -17.127 7.536 29.486 1.00 87.38 105 MET A C 1
ATOM 818 O O . MET A 1 105 ? -17.910 7.602 28.547 1.00 87.38 105 MET A O 1
ATOM 822 N N . LEU A 1 106 ? -15.877 7.189 29.150 1.00 83.56 106 LEU A N 1
ATOM 823 C CA . LEU A 1 106 ? -15.352 7.141 27.753 1.00 83.56 106 LEU A CA 1
ATOM 824 C C . LEU A 1 106 ? -14.675 5.826 27.221 1.00 83.56 106 LEU A C 1
ATOM 826 O O . LEU A 1 106 ? -14.619 5.611 26.020 1.00 83.56 106 LEU A O 1
ATOM 830 N N . GLY A 1 107 ? -14.221 4.880 28.038 1.00 82.50 107 GLY A N 1
ATOM 831 C CA . GLY A 1 107 ? -13.467 3.665 27.680 1.00 82.50 107 GLY A CA 1
ATOM 832 C C . GLY A 1 107 ? -14.258 2.556 27.027 1.00 82.50 107 GLY A C 1
ATOM 833 O O . GLY A 1 107 ? -13.839 2.019 26.017 1.00 82.50 107 GLY A O 1
ATOM 834 N N . GLY A 1 108 ? -15.418 2.229 27.572 1.00 81.50 108 GLY A N 1
ATOM 835 C CA . GLY A 1 108 ? -16.430 1.432 26.904 1.00 81.50 108 GLY A CA 1
ATOM 836 C C . GLY A 1 108 ? -17.061 2.156 25.722 1.00 81.50 108 GLY A C 1
ATOM 837 O O . GLY A 1 108 ? -17.488 1.473 24.807 1.00 81.50 108 GLY A O 1
ATOM 838 N N . ASN A 1 109 ? -17.036 3.494 25.635 1.00 80.00 109 ASN A N 1
ATOM 839 C CA . ASN A 1 109 ? -17.364 4.168 24.366 1.00 80.00 109 ASN A CA 1
ATOM 840 C C . ASN A 1 109 ? -16.250 3.895 23.337 1.00 80.00 109 ASN A C 1
ATOM 842 O O . ASN A 1 109 ? -16.536 3.610 22.181 1.00 80.00 109 ASN A O 1
ATOM 846 N N . VAL A 1 110 ? -14.984 3.895 23.771 1.00 77.50 110 VAL A N 1
ATOM 847 C CA . VAL A 1 110 ? -13.819 3.519 22.956 1.00 77.50 110 VAL A CA 1
ATOM 848 C C . VAL A 1 110 ? -13.830 2.033 22.571 1.00 77.50 110 VAL A C 1
ATOM 850 O O . VAL A 1 110 ? -13.586 1.731 21.410 1.00 77.50 110 VAL A O 1
ATOM 853 N N . LEU A 1 111 ? -14.178 1.104 23.468 1.00 79.31 111 LEU A N 1
ATOM 854 C CA . LEU A 1 111 ? -14.337 -0.317 23.128 1.00 79.31 111 LEU A CA 1
ATOM 855 C C . LEU A 1 111 ? -15.615 -0.604 22.332 1.00 79.31 111 LEU A C 1
ATOM 857 O O . LEU A 1 111 ? -15.595 -1.517 21.521 1.00 79.31 111 LEU A O 1
ATOM 861 N N . THR A 1 112 ? -16.683 0.185 22.477 1.00 73.62 112 THR A N 1
ATOM 862 C CA . THR A 1 112 ? -17.868 0.110 21.600 1.00 73.62 112 THR A CA 1
ATOM 863 C C . THR A 1 112 ? -17.517 0.575 20.190 1.00 73.62 112 THR A C 1
ATOM 865 O O . THR A 1 112 ? -17.815 -0.115 19.222 1.00 73.62 112 THR A O 1
ATOM 868 N N . PHE A 1 113 ? -16.780 1.682 20.064 1.00 74.56 113 PHE A N 1
ATOM 869 C CA . PHE A 1 113 ? -16.234 2.142 18.788 1.00 74.56 113 PHE A CA 1
ATOM 870 C C . PHE A 1 113 ? -15.284 1.110 18.156 1.00 74.56 113 PHE A C 1
ATOM 872 O O . PHE A 1 113 ? -15.403 0.814 16.969 1.00 74.56 113 PHE A O 1
ATOM 879 N N . LEU A 1 114 ? -14.373 0.516 18.936 1.00 71.50 114 LEU A N 1
ATOM 880 C CA . LEU A 1 114 ? -13.456 -0.521 18.448 1.00 71.50 114 LEU A CA 1
ATOM 881 C C . LEU A 1 114 ? -14.185 -1.828 18.088 1.00 71.50 114 LEU A C 1
ATOM 883 O O . LEU A 1 114 ? -13.838 -2.432 17.077 1.00 71.50 114 LEU A O 1
ATOM 887 N N . ALA A 1 115 ? -15.222 -2.225 18.834 1.00 68.38 115 ALA A N 1
ATOM 888 C CA . ALA A 1 115 ? -16.102 -3.339 18.474 1.00 68.38 115 ALA A CA 1
ATOM 889 C C . ALA A 1 115 ? -16.840 -3.063 17.156 1.00 68.38 115 ALA A C 1
ATOM 891 O O . ALA A 1 115 ? -16.854 -3.919 16.277 1.00 68.38 115 ALA A O 1
ATOM 892 N N . GLY A 1 116 ? -17.392 -1.858 16.977 1.00 54.72 116 GLY A N 1
ATOM 893 C CA . GLY A 1 116 ? -18.053 -1.448 15.735 1.00 54.72 116 GLY A CA 1
ATOM 894 C C . GLY A 1 116 ? -17.111 -1.453 14.525 1.00 54.72 116 GLY A C 1
ATOM 895 O O . GLY A 1 116 ? -17.503 -1.882 13.439 1.00 54.72 116 GLY A O 1
ATOM 896 N N . LEU A 1 117 ? -15.847 -1.047 14.706 1.00 58.03 117 LEU A N 1
ATOM 897 C CA . LEU A 1 117 ? -14.817 -1.185 13.671 1.00 58.03 117 LEU A CA 1
ATOM 898 C C . LEU A 1 117 ? -14.511 -2.656 13.349 1.00 58.03 117 LEU A C 1
ATOM 900 O O . LEU A 1 117 ? -14.445 -3.007 12.173 1.00 58.03 117 LEU A O 1
ATOM 904 N N . ASP A 1 118 ? -14.343 -3.511 14.360 1.00 66.44 118 ASP A N 1
ATOM 905 C CA . ASP A 1 118 ? -14.024 -4.931 14.169 1.00 66.44 118 ASP A CA 1
ATOM 906 C C . ASP A 1 118 ? -15.183 -5.703 13.512 1.00 66.44 118 ASP A C 1
ATOM 908 O O . ASP A 1 118 ? -14.982 -6.371 12.499 1.00 66.44 118 ASP A O 1
ATOM 912 N N . ALA A 1 119 ? -16.424 -5.519 13.972 1.00 56.47 119 ALA A N 1
ATOM 913 C CA . ALA A 1 119 ? -17.610 -6.117 13.355 1.00 56.47 119 ALA A CA 1
ATOM 914 C C . ALA A 1 119 ? -17.796 -5.675 11.894 1.00 56.47 119 ALA A C 1
ATOM 916 O O . ALA A 1 119 ? -18.058 -6.506 11.022 1.00 56.47 119 ALA A O 1
ATOM 917 N N . SER A 1 120 ? -17.566 -4.388 11.605 1.00 47.59 120 SER A N 1
ATOM 918 C CA . SER A 1 120 ? -17.583 -3.831 10.245 1.00 47.59 120 SER A CA 1
ATOM 919 C C . SER A 1 120 ? -16.516 -4.463 9.335 1.00 47.59 120 SER A C 1
ATOM 921 O O . SER A 1 120 ? -16.797 -4.772 8.175 1.00 47.59 120 SER A O 1
ATOM 923 N N . ILE A 1 121 ? -15.315 -4.736 9.861 1.00 48.59 121 ILE A N 1
ATOM 924 C CA . ILE A 1 121 ? -14.239 -5.450 9.148 1.00 48.59 121 ILE A CA 1
ATOM 925 C C . ILE A 1 121 ? -14.591 -6.931 8.935 1.00 48.59 121 ILE A C 1
ATOM 927 O O . ILE A 1 121 ? -14.356 -7.470 7.850 1.00 48.59 121 ILE A O 1
ATOM 931 N N . ASN A 1 122 ? -15.169 -7.582 9.945 1.00 53.12 122 ASN A N 1
ATOM 932 C CA . ASN A 1 122 ? -15.503 -9.008 9.940 1.00 53.12 122 ASN A CA 1
ATOM 933 C C . ASN A 1 122 ? -16.815 -9.323 9.189 1.00 53.12 122 ASN A C 1
ATOM 935 O O . ASN A 1 122 ? -17.105 -10.486 8.905 1.00 53.12 122 ASN A O 1
ATOM 939 N N . GLY A 1 123 ? -17.589 -8.298 8.816 1.00 48.81 123 GLY A N 1
ATOM 940 C CA . GLY A 1 123 ? -18.858 -8.431 8.098 1.00 48.81 123 GLY A CA 1
ATOM 941 C C . GLY A 1 123 ? -20.028 -8.884 8.974 1.00 48.81 123 GLY A C 1
ATOM 942 O O . GLY A 1 123 ? -21.081 -9.248 8.442 1.00 48.81 123 GLY A O 1
ATOM 943 N N . GLU A 1 124 ? -19.866 -8.860 10.299 1.00 53.84 124 GLU A N 1
ATOM 944 C CA . GLU A 1 124 ? -20.964 -9.097 11.230 1.00 53.84 124 GLU A CA 1
ATOM 945 C C . GLU A 1 124 ? -21.816 -7.834 11.342 1.00 53.84 124 GLU A C 1
ATOM 947 O O . GLU A 1 124 ? -21.313 -6.729 11.540 1.00 53.84 124 GLU A O 1
ATOM 952 N N . LYS A 1 125 ? -23.130 -7.993 11.179 1.00 48.97 125 LYS A N 1
ATOM 953 C CA . LYS A 1 125 ? -24.062 -6.883 11.338 1.00 48.97 125 LYS A CA 1
ATOM 954 C C . LYS A 1 125 ? -24.408 -6.674 12.803 1.00 48.97 125 LYS A C 1
ATOM 956 O O . LYS A 1 125 ? -24.756 -7.617 13.511 1.00 48.97 125 LYS A O 1
ATOM 961 N N . GLU A 1 126 ? -24.436 -5.408 13.183 1.00 47.97 126 GLU A N 1
ATOM 962 C CA . GLU A 1 126 ? -25.212 -4.896 14.304 1.00 47.97 126 GLU A CA 1
ATOM 963 C C . GLU A 1 126 ? -26.661 -5.421 14.212 1.00 47.97 126 GLU A C 1
ATOM 965 O O . GLU A 1 126 ? -27.299 -5.357 13.154 1.00 47.97 126 GLU A O 1
ATOM 970 N N . ASN A 1 127 ? -27.159 -6.040 15.286 1.00 44.62 127 ASN A N 1
ATOM 971 C CA . ASN A 1 127 ? -28.448 -6.738 15.272 1.00 44.62 127 ASN A CA 1
ATOM 972 C C . ASN A 1 127 ? -29.611 -5.754 15.488 1.00 44.62 127 ASN A C 1
ATOM 974 O O . ASN A 1 127 ? -30.169 -5.684 16.580 1.00 44.62 127 ASN A O 1
ATOM 978 N N . GLU A 1 128 ? -30.033 -5.061 14.423 1.00 43.00 128 GLU A N 1
ATOM 979 C CA . GLU A 1 128 ? -31.231 -4.190 14.410 1.00 43.00 128 GLU A CA 1
ATOM 980 C C . GLU A 1 128 ? -32.534 -4.913 14.846 1.00 43.00 128 GLU A C 1
ATOM 982 O O . GLU A 1 128 ? -33.529 -4.265 15.166 1.00 43.00 128 GLU A O 1
ATOM 987 N N . ASP A 1 129 ? -32.551 -6.253 14.857 1.00 35.75 129 ASP A N 1
ATOM 988 C CA . ASP A 1 129 ? -33.752 -7.095 14.965 1.00 35.75 129 ASP A CA 1
ATOM 989 C C . ASP A 1 129 ? -33.708 -8.094 16.152 1.00 35.75 129 ASP A C 1
ATOM 991 O O . ASP A 1 129 ? -33.930 -9.298 15.994 1.00 35.75 129 ASP A O 1
ATOM 995 N N . THR A 1 130 ? -33.445 -7.638 17.388 1.00 29.30 130 THR A N 1
ATOM 996 C CA . THR A 1 130 ? -33.976 -8.331 18.594 1.00 29.30 130 THR A CA 1
ATOM 997 C C . THR A 1 130 ? -34.007 -7.456 19.863 1.00 29.30 130 THR A C 1
ATOM 999 O O . THR A 1 130 ? -32.958 -7.205 20.452 1.00 29.30 130 THR A O 1
ATOM 1002 N N . PRO A 1 131 ? -35.188 -7.049 20.381 1.00 28.92 131 PRO A N 1
ATOM 1003 C CA . PRO A 1 131 ? -35.273 -6.435 21.706 1.00 28.92 131 PRO A CA 1
ATOM 1004 C C . PRO A 1 131 ? -35.066 -7.502 22.802 1.00 28.92 131 PRO A C 1
ATOM 1006 O O . PRO A 1 131 ? -35.770 -8.518 22.784 1.00 28.92 131 PRO A O 1
ATOM 1009 N N . PRO A 1 132 ? -34.158 -7.303 23.779 1.00 34.09 132 PRO A N 1
ATOM 1010 C CA . PRO A 1 132 ? -34.001 -8.227 24.901 1.00 34.09 132 PRO A CA 1
ATOM 1011 C C . PRO A 1 132 ? -35.280 -8.324 25.747 1.00 34.09 132 PRO A C 1
ATOM 1013 O O . PRO A 1 132 ? -35.940 -7.316 26.011 1.00 34.09 132 PRO A O 1
ATOM 1016 N N . GLU A 1 133 ? -35.628 -9.529 26.212 1.00 27.31 133 GLU A N 1
ATOM 1017 C CA . GLU A 1 133 ? -36.746 -9.699 27.148 1.00 27.31 133 GLU A CA 1
ATOM 1018 C C . GLU A 1 133 ? -36.479 -8.958 28.470 1.00 27.31 133 GLU A C 1
ATOM 1020 O O . GLU A 1 133 ? -35.356 -8.910 28.973 1.00 27.31 133 GLU A O 1
ATOM 1025 N N . SER A 1 134 ? -37.530 -8.385 29.061 1.00 26.78 134 SER A N 1
ATOM 1026 C CA . SER A 1 134 ? -37.434 -7.562 30.269 1.00 26.78 134 SER A CA 1
ATOM 1027 C C . SER A 1 134 ? -37.146 -8.400 31.525 1.00 26.78 134 SER A C 1
ATOM 1029 O O . SER A 1 134 ? -38.068 -8.805 32.239 1.00 26.78 134 SER A O 1
ATOM 1031 N N . VAL A 1 135 ? -35.867 -8.645 31.813 1.00 28.75 135 VAL A N 1
ATOM 1032 C CA . VAL A 1 135 ? -35.413 -9.313 33.043 1.00 28.75 135 VAL A CA 1
ATOM 1033 C C . VAL A 1 135 ? -35.348 -8.308 34.201 1.00 28.75 135 VAL A C 1
ATOM 1035 O O . VAL A 1 135 ? -34.372 -7.580 34.371 1.00 28.75 135 VAL A O 1
ATOM 1038 N N . GLU A 1 136 ? -36.388 -8.274 35.037 1.00 27.02 136 GLU A N 1
ATOM 1039 C CA . GLU A 1 136 ? -36.368 -7.527 36.302 1.00 27.02 136 GLU A CA 1
ATOM 1040 C C . GLU A 1 136 ? -35.473 -8.221 37.355 1.00 27.02 136 GLU A C 1
ATOM 1042 O O . GLU A 1 136 ? -35.936 -9.100 38.085 1.00 27.02 136 GLU A O 1
ATOM 1047 N N . SER A 1 137 ? -34.211 -7.796 37.510 1.00 25.89 137 SER A N 1
ATOM 1048 C CA . SER A 1 137 ? -33.404 -8.157 38.694 1.00 25.89 137 SER A CA 1
ATOM 1049 C C . SER A 1 137 ? -32.338 -7.120 39.102 1.00 25.89 137 SER A C 1
ATOM 1051 O O . SER A 1 137 ? -31.155 -7.282 38.836 1.00 25.89 137 SER A O 1
ATOM 1053 N N . SER A 1 138 ? -32.787 -6.077 39.808 1.00 27.16 138 SER A N 1
ATOM 1054 C CA . SER A 1 138 ? -32.103 -5.333 40.894 1.00 27.16 138 SER A CA 1
ATOM 1055 C C . SER A 1 138 ? -30.553 -5.238 40.980 1.00 27.16 138 SER A C 1
ATOM 1057 O O . SER A 1 138 ? -29.895 -6.228 41.294 1.00 27.16 138 SER A O 1
ATOM 1059 N N . ASN A 1 139 ? -30.069 -3.980 41.050 1.00 25.38 139 ASN A N 1
ATOM 1060 C CA . ASN A 1 139 ? -28.758 -3.480 41.550 1.00 25.38 139 ASN A CA 1
ATOM 1061 C C . ASN A 1 139 ? -27.553 -3.605 40.585 1.00 25.38 139 ASN A C 1
ATOM 1063 O O . ASN A 1 139 ? -27.321 -4.688 40.076 1.00 25.38 139 ASN A O 1
ATOM 1067 N N . THR A 1 140 ? -26.653 -2.622 40.365 1.00 27.06 140 THR A N 1
ATOM 1068 C CA . THR A 1 140 ? -26.508 -1.150 40.659 1.00 27.06 140 THR A CA 1
ATOM 1069 C C . THR A 1 140 ? -25.391 -0.578 39.707 1.00 27.06 140 THR A C 1
ATOM 1071 O O . THR A 1 140 ? -24.998 -1.329 38.829 1.00 27.06 140 THR A O 1
ATOM 1074 N N . GLY A 1 141 ? -24.815 0.643 39.852 1.00 24.58 141 GLY A N 1
ATOM 1075 C CA . GLY A 1 141 ? -23.420 1.001 39.417 1.00 24.58 141 GLY A CA 1
ATOM 1076 C C . GLY A 1 141 ? -23.110 1.531 37.983 1.00 24.58 141 GLY A C 1
ATOM 1077 O O . GLY A 1 141 ? -24.046 1.985 37.343 1.00 24.58 141 GLY A O 1
ATOM 1078 N N . THR A 1 142 ? -21.835 1.593 37.504 1.00 27.28 142 THR A N 1
ATOM 1079 C CA . THR A 1 142 ? -21.263 1.855 36.104 1.00 27.28 142 THR A CA 1
ATOM 1080 C C . THR A 1 142 ? -19.708 2.048 36.170 1.00 27.28 142 THR A C 1
ATOM 1082 O O . THR A 1 142 ? -19.223 1.733 37.254 1.00 27.28 142 THR A O 1
ATOM 1085 N N . LEU A 1 143 ? -18.807 2.497 35.242 1.00 27.62 143 LEU A N 1
ATOM 1086 C CA . LEU A 1 143 ? -18.603 2.755 33.766 1.00 27.62 143 LEU A CA 1
ATOM 1087 C C . LEU A 1 143 ? -17.030 2.699 33.454 1.00 27.62 143 LEU A C 1
ATOM 1089 O O . LEU A 1 143 ? -16.277 2.555 34.396 1.00 27.62 143 LEU A O 1
ATOM 1093 N N . ASN A 1 144 ? -16.549 2.741 32.183 1.00 28.48 144 ASN A N 1
ATOM 1094 C CA . ASN A 1 144 ? -15.302 3.242 31.456 1.00 28.48 144 ASN A CA 1
ATOM 1095 C C . ASN A 1 144 ? -13.915 3.631 32.201 1.00 28.48 144 ASN A C 1
ATOM 1097 O O . ASN A 1 144 ? -13.870 3.358 33.388 1.00 28.48 144 ASN A O 1
ATOM 1101 N N . SER A 1 145 ? -12.724 4.215 31.779 1.00 35.91 145 SER A N 1
ATOM 1102 C CA . SER A 1 145 ? -11.832 4.537 30.576 1.00 35.91 145 SER A CA 1
ATOM 1103 C C . SER A 1 145 ? -10.292 4.844 30.772 1.00 35.91 145 SER A C 1
ATOM 1105 O O . SER A 1 145 ? -9.854 4.880 31.907 1.00 35.91 145 SER A O 1
ATOM 1107 N N . GLN A 1 146 ? -9.541 5.136 29.649 1.00 32.09 146 GLN A N 1
ATOM 1108 C CA . GLN A 1 146 ? -8.524 6.224 29.288 1.00 32.09 146 GLN A CA 1
ATOM 1109 C C . GLN A 1 146 ? -7.184 6.424 30.134 1.00 32.09 146 GLN A C 1
ATOM 1111 O O . GLN A 1 146 ? -6.932 5.584 30.983 1.00 32.09 146 GLN A O 1
ATOM 1116 N N . VAL A 1 147 ? -6.284 7.469 30.074 1.00 32.84 147 VAL A N 1
ATOM 1117 C CA . VAL A 1 147 ? -5.308 8.098 29.075 1.00 32.84 147 VAL A CA 1
ATOM 1118 C C . VAL A 1 147 ? -4.250 9.053 29.783 1.00 32.84 147 VAL A C 1
ATOM 1120 O O . VAL A 1 147 ? -4.613 9.585 30.823 1.00 32.84 147 VAL A O 1
ATOM 1123 N N . SER A 1 148 ? -3.007 9.322 29.259 1.00 31.41 148 SER A N 1
ATOM 1124 C CA . SER A 1 148 ? -2.106 10.522 29.536 1.00 31.41 148 SER A CA 1
ATOM 1125 C C . SER A 1 148 ? -0.882 10.695 28.552 1.00 31.41 148 SER A C 1
ATOM 1127 O O . SER A 1 148 ? -0.654 9.754 27.812 1.00 31.41 148 SER A O 1
ATOM 1129 N N . SER A 1 149 ? -0.077 11.800 28.464 1.00 34.84 149 SER A N 1
ATOM 1130 C CA . SER A 1 149 ? 0.856 12.124 27.305 1.00 34.84 149 SER A CA 1
ATOM 1131 C C . SER A 1 149 ? 2.327 12.610 27.562 1.00 34.84 149 SER A C 1
ATOM 1133 O O . SER A 1 149 ? 2.537 13.551 28.317 1.00 34.84 149 SER A O 1
ATOM 1135 N N . ALA A 1 150 ? 3.374 12.084 26.898 1.00 30.91 150 ALA A N 1
ATOM 1136 C CA . ALA A 1 150 ? 4.786 12.517 27.087 1.00 30.91 150 ALA A CA 1
ATOM 1137 C C . ALA A 1 150 ? 5.602 12.743 25.799 1.00 30.91 150 ALA A C 1
ATOM 1139 O O . ALA A 1 150 ? 5.144 12.444 24.700 1.00 30.91 150 ALA A O 1
ATOM 1140 N N . ASP A 1 151 ? 6.835 13.264 25.953 1.00 25.36 151 ASP A N 1
ATOM 1141 C CA . ASP A 1 151 ? 7.809 13.447 24.863 1.00 25.36 151 ASP A CA 1
ATOM 1142 C C . ASP A 1 151 ? 7.886 12.172 24.003 1.00 25.36 151 ASP A C 1
ATOM 1144 O O . ASP A 1 151 ? 8.128 11.091 24.543 1.00 25.36 151 ASP A O 1
ATOM 1148 N N . PRO A 1 152 ? 7.677 12.249 22.679 1.00 26.38 152 PRO A N 1
ATOM 1149 C CA . PRO A 1 152 ? 7.281 11.083 21.899 1.00 26.38 152 PRO A CA 1
ATOM 1150 C C . PRO A 1 152 ? 8.372 10.011 21.846 1.00 26.38 152 PRO A C 1
ATOM 1152 O O . PRO A 1 152 ? 9.550 10.316 21.620 1.00 26.38 152 PRO A O 1
ATOM 1155 N N . ILE A 1 153 ? 7.964 8.736 21.939 1.00 30.09 153 ILE A N 1
ATOM 1156 C CA . ILE A 1 153 ? 8.790 7.628 21.441 1.00 30.09 153 ILE A CA 1
ATOM 1157 C C . ILE A 1 153 ? 9.187 7.997 20.010 1.00 30.09 153 ILE A C 1
ATOM 1159 O O . ILE A 1 153 ? 8.338 8.239 19.148 1.00 30.09 153 ILE A O 1
ATOM 1163 N N . LYS A 1 154 ? 10.495 8.022 19.732 1.00 25.62 154 LYS A N 1
ATOM 1164 C CA . LYS A 1 154 ? 10.975 8.037 18.350 1.00 25.62 154 LYS A CA 1
ATOM 1165 C C . LYS A 1 154 ? 10.770 6.653 17.759 1.00 25.62 154 LYS A C 1
ATOM 1167 O O . LYS A 1 154 ? 11.690 5.840 17.706 1.00 25.62 154 LYS A O 1
ATOM 1172 N N . LEU A 1 155 ? 9.531 6.425 17.335 1.00 28.95 155 LEU A N 1
ATOM 1173 C CA . LEU A 1 155 ? 9.081 5.290 16.549 1.00 28.95 155 LEU A CA 1
ATOM 1174 C C . LEU A 1 155 ? 9.796 5.350 15.195 1.00 28.95 155 LEU A C 1
ATOM 1176 O O . LEU A 1 155 ? 9.276 5.851 14.201 1.00 28.95 155 LEU A O 1
ATOM 1180 N N . ASN A 1 156 ? 11.031 4.844 15.174 1.00 27.78 156 ASN A N 1
ATOM 1181 C CA . ASN A 1 156 ? 11.718 4.449 13.954 1.00 27.78 156 ASN A CA 1
ATOM 1182 C C . ASN A 1 156 ? 10.998 3.213 13.399 1.00 27.78 156 ASN A C 1
ATOM 1184 O O . ASN A 1 156 ? 11.479 2.087 13.513 1.00 27.78 156 ASN A O 1
ATOM 1188 N N . VAL A 1 157 ? 9.821 3.439 12.817 1.00 29.69 157 VAL A N 1
ATOM 1189 C CA . VAL A 1 157 ? 9.157 2.462 11.962 1.00 29.69 157 VAL A CA 1
ATOM 1190 C C . VAL A 1 157 ? 10.000 2.346 10.697 1.00 29.69 157 VAL A C 1
ATOM 1192 O O . VAL A 1 157 ? 9.868 3.148 9.775 1.00 29.69 157 VAL A O 1
ATOM 1195 N N . THR A 1 158 ? 10.889 1.358 10.657 1.00 28.20 158 THR A N 1
ATOM 1196 C CA . THR A 1 158 ? 11.422 0.872 9.384 1.00 28.20 158 THR A CA 1
ATOM 1197 C C . THR A 1 158 ? 10.321 0.030 8.752 1.00 28.20 158 THR A C 1
ATOM 1199 O O . THR A 1 158 ? 10.047 -1.080 9.205 1.00 28.20 158 THR A O 1
ATOM 1202 N N . THR A 1 159 ? 9.631 0.592 7.764 1.00 29.78 159 THR A N 1
ATOM 1203 C CA . THR A 1 159 ? 8.516 -0.058 7.071 1.00 29.78 159 THR A CA 1
ATOM 1204 C C . THR A 1 159 ? 9.024 -1.133 6.112 1.00 29.78 159 THR A C 1
ATOM 1206 O O . THR A 1 159 ? 9.586 -0.790 5.078 1.00 29.78 159 THR A O 1
ATOM 1209 N N . GLY A 1 160 ? 8.775 -2.407 6.417 1.00 29.38 160 GLY A N 1
ATOM 1210 C CA . GLY A 1 160 ? 8.614 -3.449 5.397 1.00 29.38 160 GLY A CA 1
ATOM 1211 C C . GLY A 1 160 ? 7.119 -3.618 5.118 1.00 29.38 160 GLY A C 1
ATOM 1212 O O . GLY A 1 160 ? 6.318 -3.511 6.046 1.00 29.38 160 GLY A O 1
ATOM 1213 N N . ILE A 1 161 ? 6.718 -3.830 3.861 1.00 29.23 161 ILE A N 1
ATOM 1214 C CA . ILE A 1 161 ? 5.312 -3.633 3.455 1.00 29.23 161 ILE A CA 1
ATOM 1215 C C . ILE A 1 161 ? 4.346 -4.640 4.128 1.00 29.23 161 ILE A C 1
ATOM 1217 O O . ILE A 1 161 ? 3.187 -4.298 4.347 1.00 29.23 161 ILE A O 1
ATOM 1221 N N . ASP A 1 162 ? 4.822 -5.820 4.548 1.00 24.39 162 ASP A N 1
ATOM 1222 C CA . ASP A 1 162 ? 3.990 -6.873 5.157 1.00 24.39 162 ASP A CA 1
ATOM 1223 C C . ASP A 1 162 ? 4.297 -7.183 6.647 1.00 24.39 162 ASP A C 1
ATOM 1225 O O . ASP A 1 162 ? 3.674 -8.069 7.236 1.00 24.39 162 ASP A O 1
ATOM 1229 N N . SER A 1 163 ? 5.210 -6.454 7.318 1.00 28.55 163 SER A N 1
ATOM 1230 C CA . SER A 1 163 ? 5.342 -6.539 8.790 1.00 28.55 163 SER A CA 1
ATOM 1231 C C . SER A 1 163 ? 6.039 -5.341 9.449 1.00 28.55 163 SER A C 1
ATOM 1233 O O . SER A 1 163 ? 6.973 -4.758 8.901 1.00 28.55 163 SER A O 1
ATOM 1235 N N . ALA A 1 164 ? 5.648 -5.041 10.693 1.00 29.28 164 ALA A N 1
ATOM 1236 C CA . ALA A 1 164 ? 6.381 -4.153 11.592 1.00 29.28 164 ALA A CA 1
ATOM 1237 C C . ALA A 1 164 ? 6.948 -4.956 12.774 1.00 29.28 164 ALA A C 1
ATOM 1239 O O . ALA A 1 164 ? 6.196 -5.479 13.596 1.00 29.28 164 ALA A O 1
ATOM 1240 N N . LYS A 1 165 ? 8.279 -5.039 12.888 1.00 29.61 165 LYS A N 1
ATOM 1241 C CA . LYS A 1 165 ? 8.953 -5.574 14.082 1.00 29.61 165 LYS A CA 1
ATOM 1242 C C . LYS A 1 165 ? 9.290 -4.437 15.040 1.00 29.61 165 LYS A C 1
ATOM 1244 O O . LYS A 1 165 ? 10.182 -3.640 14.752 1.00 29.61 165 LYS A O 1
ATOM 1249 N N . LEU A 1 166 ? 8.621 -4.385 16.192 1.00 30.09 166 LEU A N 1
ATOM 1250 C CA . LEU A 1 166 ? 9.067 -3.544 17.302 1.00 30.09 166 LEU A CA 1
ATOM 1251 C C . LEU A 1 166 ? 10.212 -4.240 18.044 1.00 30.09 166 LEU A C 1
ATOM 1253 O O . LEU A 1 166 ? 10.035 -5.314 18.610 1.00 30.09 166 LEU A O 1
ATOM 1257 N N . ASN A 1 167 ? 11.373 -3.586 18.068 1.00 28.62 167 ASN A N 1
ATOM 1258 C CA . ASN A 1 167 ? 12.453 -3.890 18.999 1.00 28.62 167 ASN A CA 1
ATOM 1259 C C . ASN A 1 167 ? 12.444 -2.825 20.103 1.00 28.62 167 ASN A C 1
ATOM 1261 O O . ASN A 1 167 ? 12.699 -1.651 19.831 1.00 28.62 167 ASN A O 1
ATOM 1265 N N . TRP A 1 168 ? 12.183 -3.247 21.337 1.00 40.00 168 TRP A N 1
ATOM 1266 C CA . TRP A 1 168 ? 12.248 -2.428 22.548 1.00 40.00 168 TRP A CA 1
ATOM 1267 C C . TRP A 1 168 ? 13.100 -3.124 23.619 1.00 40.00 168 TRP A C 1
ATOM 1269 O O . TRP A 1 168 ? 13.161 -4.350 23.663 1.00 40.00 168 TRP A O 1
ATOM 1279 N N . ASP A 1 169 ? 13.740 -2.342 24.489 1.00 27.75 169 ASP A N 1
ATOM 1280 C CA . ASP A 1 169 ? 14.261 -2.827 25.773 1.00 27.75 169 ASP A CA 1
ATOM 1281 C C . ASP A 1 169 ? 13.155 -2.598 26.814 1.00 27.75 169 ASP A C 1
ATOM 1283 O O . ASP A 1 169 ? 12.822 -1.452 27.124 1.00 27.75 169 ASP A O 1
ATOM 1287 N N . THR A 1 170 ? 12.538 -3.671 27.312 1.00 34.09 170 THR A N 1
ATOM 1288 C CA . THR A 1 170 ? 11.463 -3.595 28.315 1.00 34.09 170 THR A CA 1
ATOM 1289 C C . THR A 1 170 ? 12.013 -3.638 29.738 1.00 34.09 170 THR A C 1
ATOM 1291 O O . THR A 1 170 ? 13.090 -4.178 30.002 1.00 34.09 170 THR A O 1
ATOM 1294 N N . THR A 1 171 ? 11.249 -3.103 30.694 1.00 37.16 171 THR A N 1
ATOM 1295 C CA . THR A 1 171 ? 11.507 -3.346 32.118 1.00 37.16 171 THR A CA 1
ATOM 1296 C C . THR A 1 171 ? 11.331 -4.831 32.454 1.00 37.16 171 THR A C 1
ATOM 1298 O O . THR A 1 171 ? 10.563 -5.553 31.816 1.00 37.16 171 THR A O 1
ATOM 1301 N N . ASN A 1 172 ? 12.043 -5.288 33.490 1.00 44.50 172 ASN A N 1
ATOM 1302 C CA . ASN A 1 172 ? 12.152 -6.705 33.867 1.00 44.50 172 ASN A CA 1
ATOM 1303 C C . ASN A 1 172 ? 10.806 -7.417 34.122 1.00 44.50 172 ASN A C 1
ATOM 1305 O O . ASN A 1 172 ? 10.758 -8.642 34.108 1.00 44.50 172 ASN A O 1
ATOM 1309 N N . GLU A 1 173 ? 9.727 -6.675 34.377 1.00 39.22 173 GLU A N 1
ATOM 1310 C CA . GLU A 1 173 ? 8.396 -7.208 34.700 1.00 39.22 173 GLU A CA 1
ATOM 1311 C C . GLU A 1 173 ? 7.662 -7.793 33.479 1.00 39.22 173 GLU A C 1
ATOM 1313 O O . GLU A 1 173 ? 6.774 -8.624 33.647 1.00 39.22 173 GLU A O 1
ATOM 1318 N N . PHE A 1 174 ? 8.085 -7.451 32.255 1.00 37.28 174 PHE A N 1
ATOM 1319 C CA . PHE A 1 174 ? 7.510 -7.976 31.007 1.00 37.28 174 PHE A CA 1
ATOM 1320 C C . PHE A 1 174 ? 8.386 -9.040 30.313 1.00 37.28 174 PHE A C 1
ATOM 1322 O O . PHE A 1 174 ? 8.096 -9.440 29.188 1.00 37.28 174 PHE A O 1
ATOM 1329 N N . GLN A 1 175 ? 9.451 -9.533 30.959 1.00 42.72 175 GLN A N 1
ATOM 1330 C CA . GLN A 1 175 ? 10.411 -10.486 30.369 1.00 42.72 175 GLN A CA 1
ATOM 1331 C C . GLN A 1 175 ? 10.024 -11.974 30.542 1.00 42.72 175 GLN A C 1
ATOM 1333 O O . GLN A 1 175 ? 10.883 -12.826 30.762 1.00 42.72 175 GLN A O 1
ATOM 1338 N N . ASN A 1 176 ? 8.736 -12.318 30.425 1.00 41.56 176 ASN A N 1
ATOM 1339 C CA . ASN A 1 176 ? 8.310 -13.723 30.356 1.00 41.56 176 ASN A CA 1
ATOM 1340 C C . ASN A 1 176 ? 8.554 -14.271 28.938 1.00 41.56 176 ASN A C 1
ATOM 1342 O O . ASN A 1 176 ? 7.813 -13.939 28.011 1.00 41.56 176 ASN A O 1
ATOM 1346 N N . GLU A 1 177 ? 9.581 -15.119 28.799 1.00 40.41 177 GLU A N 1
ATOM 1347 C CA . GLU A 1 177 ? 10.247 -15.540 27.545 1.00 40.41 177 GLU A CA 1
ATOM 1348 C C . GLU A 1 177 ? 9.360 -16.206 26.461 1.00 40.41 177 GLU A C 1
ATOM 1350 O O . GLU A 1 177 ? 9.842 -16.450 25.358 1.00 40.41 177 GLU A O 1
ATOM 1355 N N . GLU A 1 178 ? 8.077 -16.477 26.729 1.00 35.69 178 GLU A N 1
ATOM 1356 C CA . GLU A 1 178 ? 7.130 -17.135 25.806 1.00 35.69 178 GLU A CA 1
ATOM 1357 C C . GLU A 1 178 ? 5.954 -16.228 25.360 1.00 35.69 178 GLU A C 1
ATOM 1359 O O . GLU A 1 178 ? 5.012 -16.698 24.723 1.00 35.69 178 GLU A O 1
ATOM 1364 N N . THR A 1 179 ? 5.968 -14.929 25.688 1.00 36.16 179 THR A N 1
ATOM 1365 C CA . THR A 1 179 ? 4.799 -14.044 25.492 1.00 36.16 179 THR A CA 1
ATOM 1366 C C . THR A 1 179 ? 4.778 -13.370 24.107 1.00 36.16 179 THR A C 1
ATOM 1368 O O . THR A 1 179 ? 5.185 -12.219 23.951 1.00 36.16 179 THR A O 1
ATOM 1371 N N . GLU A 1 180 ? 4.295 -14.079 23.082 1.00 34.09 180 GLU A N 1
ATOM 1372 C CA . GLU A 1 180 ? 4.170 -13.561 21.707 1.00 34.09 180 GLU A CA 1
ATOM 1373 C C . GLU A 1 180 ? 2.842 -12.807 21.472 1.00 34.09 180 GLU A C 1
ATOM 1375 O O . GLU A 1 180 ? 1.769 -13.407 21.389 1.00 34.09 180 GLU A O 1
ATOM 1380 N N . PHE A 1 181 ? 2.908 -11.481 21.299 1.00 35.00 181 PHE A N 1
ATOM 1381 C CA . PHE A 1 181 ? 1.755 -10.644 20.940 1.00 35.00 181 PHE A CA 1
ATOM 1382 C C . PHE A 1 181 ? 1.739 -10.330 19.436 1.00 35.00 181 PHE A C 1
ATOM 1384 O O . PHE A 1 181 ? 2.526 -9.517 18.954 1.00 35.00 181 PHE A O 1
ATOM 1391 N N . THR A 1 182 ? 0.807 -10.926 18.686 1.00 29.91 182 THR A N 1
ATOM 1392 C CA . THR A 1 182 ? 0.618 -10.629 17.253 1.00 29.91 182 THR A CA 1
ATOM 1393 C C . THR A 1 182 ? -0.530 -9.639 17.042 1.00 29.91 182 THR A C 1
ATOM 1395 O O . THR A 1 182 ? -1.689 -10.041 16.946 1.00 29.91 182 THR A O 1
ATOM 1398 N N . VAL A 1 183 ? -0.220 -8.347 16.907 1.00 32.22 183 VAL A N 1
ATOM 1399 C CA . VAL A 1 183 ? -1.200 -7.338 16.467 1.00 32.22 183 VAL A CA 1
ATOM 1400 C C . VAL A 1 183 ? -1.289 -7.357 14.940 1.00 32.22 183 VAL A C 1
ATOM 1402 O O . VAL A 1 183 ? -0.321 -7.033 14.255 1.00 32.22 183 VAL A O 1
ATOM 1405 N N . ARG A 1 184 ? -2.456 -7.717 14.394 1.00 27.27 184 ARG A N 1
ATOM 1406 C CA . ARG A 1 184 ? -2.767 -7.575 12.962 1.00 27.27 184 ARG A CA 1
ATOM 1407 C C . ARG A 1 184 ? -3.780 -6.455 12.785 1.00 27.27 184 ARG A C 1
ATOM 1409 O O . ARG A 1 184 ? -4.837 -6.494 13.401 1.00 27.27 184 ARG A O 1
ATOM 1416 N N . TYR A 1 185 ? -3.473 -5.490 11.926 1.00 31.88 185 TYR A N 1
ATOM 1417 C CA . TYR A 1 185 ? -4.393 -4.420 11.554 1.00 31.88 185 TYR A CA 1
ATOM 1418 C C . TYR A 1 185 ? -4.337 -4.186 10.042 1.00 31.88 185 TYR A C 1
ATOM 1420 O O . TYR A 1 185 ? -3.288 -4.342 9.419 1.00 31.88 185 TYR A O 1
ATOM 1428 N N . ARG A 1 186 ? -5.469 -3.800 9.448 1.00 28.69 186 ARG A N 1
ATOM 1429 C CA . ARG A 1 186 ? -5.549 -3.267 8.082 1.00 28.69 186 ARG A CA 1
ATOM 1430 C C . ARG A 1 186 ? -5.997 -1.818 8.196 1.00 28.69 186 ARG A C 1
ATOM 1432 O O . ARG A 1 186 ? -7.106 -1.561 8.649 1.00 28.69 186 ARG A O 1
ATOM 1439 N N . GLN A 1 187 ? -5.148 -0.878 7.795 1.00 30.22 187 GLN A N 1
ATOM 1440 C CA . GLN A 1 187 ? -5.459 0.544 7.899 1.00 30.22 187 GLN A CA 1
ATOM 1441 C C . GLN A 1 187 ? -6.017 1.088 6.582 1.00 30.22 187 GLN A C 1
ATOM 1443 O O . GLN A 1 187 ? -5.319 1.134 5.573 1.00 30.22 187 GLN A O 1
ATOM 1448 N N . THR A 1 188 ? -7.263 1.555 6.610 1.00 31.28 188 THR A N 1
ATOM 1449 C CA . THR A 1 188 ? -7.875 2.356 5.540 1.00 31.28 188 THR A CA 1
ATOM 1450 C C . THR A 1 188 ? -8.251 3.719 6.105 1.00 31.28 188 THR A C 1
ATOM 1452 O O . THR A 1 188 ? -9.107 3.809 6.983 1.00 31.28 188 THR A O 1
ATOM 1455 N N . TYR A 1 189 ? -7.598 4.779 5.629 1.00 35.78 189 TYR A N 1
ATOM 1456 C CA . TYR A 1 189 ? -7.831 6.146 6.099 1.00 35.78 189 TYR A CA 1
ATOM 1457 C C . TYR A 1 189 ? -9.070 6.774 5.432 1.00 35.78 189 TYR A C 1
ATOM 1459 O O . TYR A 1 189 ? -9.053 6.958 4.213 1.00 35.78 189 TYR A O 1
ATOM 1467 N N . PRO A 1 190 ? -10.089 7.224 6.187 1.00 35.72 190 PRO A N 1
ATOM 1468 C CA . PRO A 1 190 ? -10.950 8.304 5.726 1.00 35.72 190 PRO A CA 1
ATOM 1469 C C . PRO A 1 190 ? -10.159 9.622 5.791 1.00 35.72 190 PRO A C 1
ATOM 1471 O O . PRO A 1 190 ? -9.558 9.951 6.815 1.00 35.72 190 PRO A O 1
ATOM 1474 N N . ALA A 1 191 ? -10.118 10.377 4.694 1.00 34.03 191 ALA A N 1
ATOM 1475 C CA . ALA A 1 191 ? -9.419 11.661 4.662 1.00 34.03 191 ALA A CA 1
ATOM 1476 C C . ALA A 1 191 ? -10.224 12.762 5.396 1.00 34.03 191 ALA A C 1
ATOM 1478 O O . ALA A 1 191 ? -11.445 12.658 5.499 1.00 34.03 191 ALA A O 1
ATOM 1479 N N . PRO A 1 192 ? -9.593 13.859 5.869 1.00 42.94 192 PRO A N 1
ATOM 1480 C CA . PRO A 1 192 ? -10.276 14.966 6.561 1.00 42.94 192 PRO A CA 1
ATOM 1481 C C . PRO A 1 192 ? -11.059 15.909 5.618 1.00 42.94 192 PRO A C 1
ATOM 1483 O O . PRO A 1 192 ? -11.311 17.070 5.937 1.00 42.94 192 PRO A O 1
ATOM 1486 N N . TYR A 1 193 ? -11.423 15.417 4.439 1.00 40.66 193 TYR A N 1
ATOM 1487 C CA . TYR A 1 193 ? -12.332 16.020 3.472 1.00 40.66 193 TYR A CA 1
ATOM 1488 C C . TYR A 1 193 ? -13.301 14.926 3.019 1.00 40.66 193 TYR A C 1
ATOM 1490 O O . TYR A 1 193 ? -12.968 13.744 3.097 1.00 40.66 193 TYR A O 1
ATOM 1498 N N . GLU A 1 194 ? -14.490 15.295 2.537 1.00 39.19 194 GLU A N 1
ATOM 1499 C CA . GLU A 1 194 ? -15.377 14.315 1.909 1.00 39.19 194 GLU A CA 1
ATOM 1500 C C . GLU A 1 194 ? -14.628 13.664 0.739 1.00 39.19 194 GLU A C 1
ATOM 1502 O O . GLU A 1 194 ? -14.363 14.312 -0.277 1.00 39.19 194 GLU A O 1
ATOM 1507 N N . LEU A 1 195 ? -14.282 12.383 0.893 1.00 37.59 195 LEU A N 1
ATO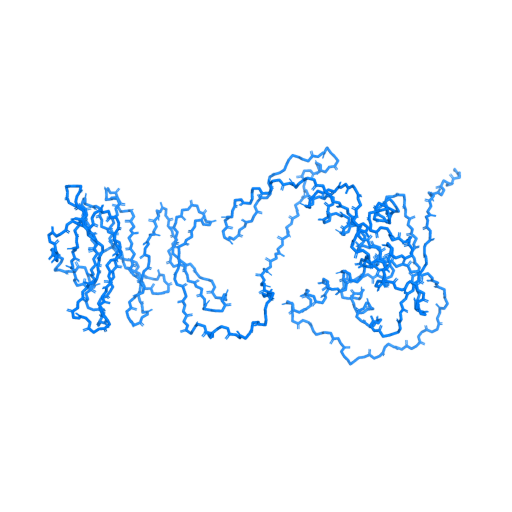M 1508 C CA . LEU A 1 195 ? -13.831 11.527 -0.197 1.00 37.59 195 LEU A CA 1
ATOM 1509 C C . LEU A 1 195 ? -15.032 11.233 -1.100 1.00 37.59 195 LEU A C 1
ATOM 1511 O O . LEU A 1 195 ? -15.534 10.111 -1.172 1.00 37.59 195 LEU A O 1
ATOM 1515 N N . VAL A 1 196 ? -15.462 12.262 -1.838 1.00 40.62 196 VAL A N 1
ATOM 1516 C CA . VAL A 1 196 ? -16.015 12.073 -3.177 1.00 40.62 196 VAL A CA 1
ATOM 1517 C C . VAL A 1 196 ? -15.026 11.152 -3.870 1.00 40.62 196 VAL A C 1
ATOM 1519 O O . VAL A 1 196 ? -13.867 11.532 -4.014 1.00 40.62 196 VAL A O 1
ATOM 1522 N N . ALA A 1 197 ? -15.452 9.930 -4.193 1.00 43.00 197 ALA A N 1
ATOM 1523 C CA . ALA A 1 197 ? -14.537 8.878 -4.613 1.00 43.00 197 ALA A CA 1
ATOM 1524 C C . ALA A 1 197 ? -13.685 9.356 -5.799 1.00 43.00 197 ALA A C 1
ATOM 1526 O O . ALA A 1 197 ? -14.190 9.458 -6.922 1.00 43.00 197 ALA A O 1
ATOM 1527 N N . GLU A 1 198 ? -12.409 9.662 -5.523 1.00 51.09 198 GLU A N 1
ATOM 1528 C CA . GLU A 1 198 ? -11.395 9.941 -6.541 1.00 51.09 198 GLU A CA 1
ATOM 1529 C C . GLU A 1 198 ? -11.484 8.805 -7.563 1.00 51.09 198 GLU A C 1
ATOM 1531 O O . GLU A 1 198 ? -11.519 7.634 -7.168 1.00 51.09 198 GLU A O 1
ATOM 1536 N N . PRO A 1 199 ? -11.696 9.137 -8.848 1.00 45.12 199 PRO A N 1
ATOM 1537 C CA . PRO A 1 199 ? -12.480 8.315 -9.759 1.00 45.12 199 PRO A CA 1
ATOM 1538 C C . PRO A 1 199 ? -11.866 6.927 -9.866 1.00 45.12 199 PRO A C 1
ATOM 1540 O O . PRO A 1 199 ? -10.781 6.799 -10.433 1.00 45.12 199 PRO A O 1
ATOM 1543 N N . SER A 1 200 ? -12.572 5.929 -9.313 1.00 52.25 200 SER A N 1
ATOM 1544 C CA . SER A 1 200 ? -12.084 4.568 -9.049 1.00 52.25 200 SER A CA 1
ATOM 1545 C C . SER A 1 200 ? -11.122 4.113 -10.143 1.00 52.25 200 SER A C 1
ATOM 1547 O O . SER A 1 200 ? -11.558 3.885 -11.280 1.00 52.25 200 SER A O 1
ATOM 1549 N N . ILE A 1 201 ? -9.823 4.081 -9.830 1.00 58.75 201 ILE A N 1
ATOM 1550 C CA . ILE A 1 201 ? -8.771 4.023 -10.848 1.00 58.75 201 ILE A CA 1
ATOM 1551 C C . ILE A 1 201 ? -8.829 2.641 -11.496 1.00 58.75 201 ILE A C 1
ATOM 1553 O O . ILE A 1 201 ? -8.363 1.649 -10.948 1.00 58.75 201 ILE A O 1
ATOM 1557 N N . SER A 1 202 ? -9.494 2.579 -12.648 1.00 67.31 202 SER A N 1
ATOM 1558 C CA . SER A 1 202 ? -9.903 1.335 -13.294 1.00 67.31 202 SER A CA 1
ATOM 1559 C C . SER A 1 202 ? -8.706 0.631 -13.932 1.00 67.31 202 SER A C 1
ATOM 1561 O O . SER A 1 202 ? -8.447 0.796 -15.125 1.00 67.31 202 SER A O 1
ATOM 1563 N N . GLY A 1 203 ? -8.008 -0.168 -13.133 1.00 80.44 203 GLY A N 1
ATOM 1564 C CA . GLY A 1 203 ? -6.855 -0.969 -13.519 1.00 80.44 203 GLY A CA 1
ATOM 1565 C C . GLY A 1 203 ? -6.013 -1.343 -12.301 1.00 80.44 203 GLY A C 1
ATOM 1566 O O . GLY A 1 203 ? -6.412 -1.118 -11.157 1.00 80.44 203 GLY A O 1
ATOM 1567 N N . GLU A 1 204 ? -4.834 -1.886 -12.573 1.00 89.25 204 GLU A N 1
ATOM 1568 C CA . GLU A 1 204 ? -3.808 -2.172 -11.573 1.00 89.25 204 GLU A CA 1
ATOM 1569 C C . GLU A 1 204 ? -2.736 -1.076 -11.554 1.00 89.25 204 GLU A C 1
ATOM 1571 O O . GLU A 1 204 ? -2.402 -0.467 -12.575 1.00 89.25 204 GLU A O 1
ATOM 1576 N N . ILE A 1 205 ? -2.176 -0.851 -10.372 1.00 92.88 205 ILE A N 1
ATOM 1577 C CA . ILE A 1 205 ? -0.990 -0.043 -10.121 1.00 92.88 205 ILE A CA 1
ATOM 1578 C C . ILE A 1 205 ? 0.181 -1.016 -9.979 1.00 92.88 205 ILE A C 1
ATOM 1580 O O . ILE A 1 205 ? 0.216 -1.803 -9.037 1.00 92.88 205 ILE A O 1
ATOM 1584 N N . LEU A 1 206 ? 1.137 -0.944 -10.904 1.00 95.88 206 LEU A N 1
ATOM 1585 C CA . LEU A 1 206 ? 2.434 -1.615 -10.798 1.00 95.88 206 LEU A CA 1
ATOM 1586 C C . LEU A 1 206 ? 3.400 -0.725 -10.009 1.00 95.88 206 LEU A C 1
ATOM 1588 O O . LEU A 1 206 ? 3.528 0.467 -10.301 1.00 95.88 206 LEU A O 1
ATOM 1592 N N . PHE A 1 207 ? 4.076 -1.301 -9.020 1.00 95.56 207 PHE A N 1
ATOM 1593 C CA . PHE A 1 207 ? 5.039 -0.620 -8.159 1.00 95.56 207 PHE A CA 1
ATOM 1594 C C . PHE A 1 207 ? 6.165 -1.569 -7.723 1.00 95.56 207 PHE A C 1
ATOM 1596 O O . PHE A 1 207 ? 6.133 -2.764 -8.004 1.00 95.56 207 PHE A O 1
ATOM 1603 N N . MET A 1 208 ? 7.183 -1.015 -7.067 1.00 95.06 208 MET A N 1
ATOM 1604 C CA . MET A 1 208 ? 8.350 -1.742 -6.556 1.00 95.06 208 MET A CA 1
ATOM 1605 C C . MET A 1 208 ? 8.312 -1.767 -5.020 1.00 95.06 208 MET A C 1
ATOM 1607 O O . MET A 1 208 ? 7.738 -0.857 -4.411 1.00 95.06 208 MET A O 1
ATOM 1611 N N . SER A 1 209 ? 8.897 -2.769 -4.363 1.00 94.44 209 SER A N 1
ATOM 1612 C CA . SER A 1 209 ? 8.965 -2.845 -2.891 1.00 94.44 209 SER A CA 1
ATOM 1613 C C . SER A 1 209 ? 10.119 -3.703 -2.384 1.00 94.44 209 SER A C 1
ATOM 1615 O O . SER A 1 209 ? 10.427 -4.710 -2.998 1.00 94.44 209 SER A O 1
ATOM 1617 N N . ASP A 1 210 ? 10.666 -3.340 -1.224 1.00 94.00 210 ASP A N 1
ATOM 1618 C CA . ASP A 1 210 ? 11.768 -3.992 -0.503 1.00 94.00 210 ASP A CA 1
ATOM 1619 C C . ASP A 1 210 ? 11.292 -4.676 0.799 1.00 94.00 210 ASP A C 1
ATOM 1621 O O . ASP A 1 210 ? 11.823 -4.454 1.890 1.00 94.00 210 ASP A O 1
ATOM 1625 N N . ARG A 1 211 ? 10.209 -5.462 0.722 1.00 91.38 211 ARG A N 1
ATOM 1626 C CA . ARG A 1 211 ? 9.463 -5.949 1.908 1.00 91.38 211 ARG A CA 1
ATOM 1627 C C . ARG A 1 211 ? 9.948 -7.281 2.474 1.00 91.38 211 ARG A C 1
ATOM 1629 O O . ARG A 1 211 ? 9.704 -7.589 3.641 1.00 91.38 211 ARG A O 1
ATOM 1636 N N . ASP A 1 212 ? 10.569 -8.048 1.601 1.00 84.38 212 ASP A N 1
ATOM 1637 C CA . ASP A 1 212 ? 10.985 -9.441 1.669 1.00 84.38 212 ASP A CA 1
ATOM 1638 C C . ASP A 1 212 ? 12.492 -9.520 1.950 1.00 84.38 212 ASP A C 1
ATOM 1640 O O . ASP A 1 212 ? 12.919 -10.251 2.848 1.00 84.38 212 ASP A O 1
ATOM 1644 N N . GLY A 1 213 ? 13.280 -8.688 1.261 1.00 87.19 213 GLY A N 1
ATOM 1645 C CA . GLY A 1 213 ? 14.713 -8.501 1.515 1.00 87.19 213 GLY A CA 1
ATOM 1646 C C . GLY A 1 213 ? 15.427 -7.605 0.497 1.00 87.19 213 GLY A C 1
ATOM 1647 O O . GLY A 1 213 ? 16.392 -6.923 0.854 1.00 87.19 213 GLY A O 1
ATOM 1648 N N . ASP A 1 214 ? 14.926 -7.589 -0.731 1.00 90.19 214 ASP A N 1
ATOM 1649 C CA . ASP A 1 214 ? 15.436 -6.896 -1.913 1.00 90.19 214 ASP A CA 1
ATOM 1650 C C . ASP A 1 214 ? 14.274 -6.357 -2.768 1.00 90.19 214 ASP A C 1
ATOM 1652 O O . ASP A 1 214 ? 13.110 -6.535 -2.415 1.00 90.19 214 ASP A O 1
ATOM 1656 N N . TRP A 1 215 ? 14.566 -5.574 -3.812 1.00 94.62 215 TRP A N 1
ATOM 1657 C CA . TRP A 1 215 ? 13.516 -4.880 -4.570 1.00 94.62 215 TRP A CA 1
ATOM 1658 C C . TRP A 1 215 ? 12.788 -5.809 -5.542 1.00 94.62 215 TRP A C 1
ATOM 1660 O O . TRP A 1 215 ? 13.360 -6.170 -6.560 1.00 94.62 215 TRP A O 1
ATOM 1670 N N . ASP A 1 216 ? 11.511 -6.092 -5.293 1.00 96.44 216 ASP A N 1
ATOM 1671 C CA . ASP A 1 216 ? 10.650 -6.869 -6.193 1.00 96.44 216 ASP A CA 1
ATOM 1672 C C . ASP A 1 216 ? 9.488 -6.039 -6.774 1.00 96.44 216 ASP A C 1
ATOM 1674 O O . ASP A 1 216 ? 9.137 -4.952 -6.287 1.00 96.44 216 ASP A O 1
ATOM 1678 N N . LEU A 1 217 ? 8.872 -6.556 -7.843 1.00 97.38 217 LEU A N 1
ATOM 1679 C CA . LEU A 1 217 ? 7.731 -5.962 -8.538 1.00 97.38 217 LEU A CA 1
ATOM 1680 C C . LEU A 1 217 ? 6.397 -6.477 -7.988 1.00 97.38 217 LEU A C 1
ATOM 1682 O O . LEU A 1 217 ? 6.167 -7.679 -7.862 1.00 97.38 217 LEU A O 1
ATOM 1686 N N . TYR A 1 218 ? 5.472 -5.549 -7.750 1.00 97.06 218 TYR A N 1
ATOM 1687 C CA . TYR A 1 218 ? 4.169 -5.810 -7.144 1.00 97.06 218 TYR A CA 1
ATOM 1688 C C . TYR A 1 218 ? 3.042 -5.103 -7.897 1.00 97.06 218 TYR A C 1
ATOM 1690 O O . TYR A 1 218 ? 3.214 -3.979 -8.376 1.00 97.06 218 TYR A O 1
ATOM 1698 N N . THR A 1 219 ? 1.862 -5.723 -7.953 1.00 95.62 219 THR A N 1
ATOM 1699 C CA . THR A 1 219 ? 0.628 -5.068 -8.416 1.00 95.62 219 THR A CA 1
ATOM 1700 C C . THR A 1 219 ? -0.391 -4.943 -7.293 1.00 95.62 219 THR A C 1
ATOM 1702 O O . THR A 1 219 ? -0.375 -5.684 -6.311 1.00 95.62 219 THR A O 1
ATOM 1705 N N . VAL A 1 220 ? -1.265 -3.947 -7.410 1.00 93.88 220 VAL A N 1
ATOM 1706 C CA . VAL A 1 220 ? -2.429 -3.743 -6.543 1.00 93.88 220 VAL A CA 1
ATOM 1707 C C . VAL A 1 220 ? -3.536 -3.093 -7.371 1.00 93.88 220 VAL A C 1
ATOM 1709 O O . VAL A 1 220 ? -3.253 -2.289 -8.259 1.00 93.88 220 VAL A O 1
ATOM 1712 N N . ASN A 1 221 ? -4.801 -3.409 -7.108 1.00 88.94 221 ASN A N 1
ATOM 1713 C CA . ASN A 1 221 ? -5.926 -2.724 -7.746 1.00 88.94 221 ASN A CA 1
ATOM 1714 C C . ASN A 1 221 ? -5.909 -1.225 -7.403 1.00 88.94 221 ASN A C 1
ATOM 1716 O O . ASN A 1 221 ? -5.477 -0.825 -6.320 1.00 88.94 221 ASN A O 1
ATOM 1720 N N . GLY A 1 222 ? -6.471 -0.384 -8.275 1.00 84.75 222 GLY A N 1
ATOM 1721 C CA . GLY A 1 222 ? -6.622 1.056 -8.025 1.00 84.75 222 GLY A CA 1
ATOM 1722 C C . GLY A 1 222 ? -7.541 1.450 -6.852 1.00 84.75 222 GLY A C 1
ATOM 1723 O O . GLY A 1 222 ? -7.720 2.641 -6.610 1.00 84.75 222 GLY A O 1
ATOM 1724 N N . ASP A 1 223 ? -8.114 0.481 -6.129 1.00 81.62 223 ASP A N 1
ATOM 1725 C CA . ASP A 1 223 ? -8.830 0.648 -4.854 1.00 81.62 223 ASP A CA 1
ATOM 1726 C C . ASP A 1 223 ? -8.018 0.185 -3.618 1.00 81.62 223 ASP A C 1
ATOM 1728 O O . ASP A 1 223 ? -8.514 0.240 -2.493 1.00 81.62 223 ASP A O 1
ATOM 1732 N N . GLY A 1 224 ? -6.771 -0.267 -3.809 1.00 84.56 224 GLY A N 1
ATOM 1733 C CA . GLY A 1 224 ? -5.894 -0.793 -2.757 1.00 84.56 224 GLY A CA 1
ATOM 1734 C C . GLY A 1 224 ? -6.093 -2.278 -2.420 1.00 84.56 224 GLY A C 1
ATOM 1735 O O . GLY A 1 224 ? -5.428 -2.790 -1.519 1.00 84.56 224 GLY A O 1
ATOM 1736 N N . THR A 1 225 ? -6.989 -2.990 -3.109 1.00 87.31 225 THR A N 1
ATOM 1737 C CA . THR A 1 225 ? -7.198 -4.439 -2.929 1.00 87.31 225 THR A CA 1
ATOM 1738 C C . THR A 1 225 ? -6.337 -5.275 -3.885 1.00 87.31 225 THR A C 1
ATOM 1740 O O . THR A 1 225 ? -5.666 -4.745 -4.763 1.00 87.31 225 THR A O 1
ATOM 1743 N N . GLY A 1 226 ? -6.346 -6.606 -3.741 1.00 89.19 226 GLY A N 1
ATOM 1744 C CA . GLY A 1 226 ? -5.743 -7.501 -4.742 1.00 89.19 226 GLY A CA 1
ATOM 1745 C C . GLY A 1 226 ? -4.219 -7.412 -4.871 1.00 89.19 226 GLY A C 1
ATOM 1746 O O . GLY A 1 226 ? -3.703 -7.668 -5.950 1.00 89.19 226 GLY A O 1
ATOM 1747 N N . LEU A 1 227 ? -3.517 -7.045 -3.793 1.00 93.62 227 LEU A N 1
ATOM 1748 C CA . LEU A 1 227 ? -2.054 -7.031 -3.733 1.00 93.62 227 LEU A CA 1
ATOM 1749 C C . LEU A 1 227 ? -1.467 -8.381 -4.185 1.00 93.62 227 LEU A C 1
ATOM 1751 O O . LEU A 1 227 ? -1.800 -9.417 -3.605 1.00 93.62 227 LEU A O 1
ATOM 1755 N N . ASN A 1 228 ? -0.587 -8.348 -5.185 1.00 94.25 228 ASN A N 1
ATOM 1756 C CA . ASN A 1 228 ? 0.072 -9.516 -5.761 1.00 94.25 228 ASN A CA 1
ATOM 1757 C C . ASN A 1 228 ? 1.566 -9.252 -6.011 1.00 94.25 228 ASN A C 1
ATOM 1759 O O . ASN A 1 228 ? 1.956 -8.130 -6.336 1.00 94.25 228 ASN A O 1
ATOM 1763 N N . GLN A 1 229 ? 2.385 -10.295 -5.884 1.00 95.44 229 GLN A N 1
ATOM 1764 C CA . GLN A 1 229 ? 3.815 -10.290 -6.200 1.00 95.44 229 GLN A CA 1
ATOM 1765 C C . GLN A 1 229 ? 4.021 -10.817 -7.630 1.00 95.44 229 GLN A C 1
ATOM 1767 O O . GLN A 1 229 ? 3.389 -11.797 -8.026 1.00 95.44 229 GLN A O 1
ATOM 1772 N N . ILE A 1 230 ? 4.847 -10.133 -8.425 1.00 97.31 230 ILE A N 1
ATOM 1773 C CA . ILE A 1 230 ? 5.093 -10.438 -9.849 1.00 97.31 230 ILE A CA 1
ATOM 1774 C C . ILE A 1 230 ? 6.464 -11.088 -10.052 1.00 97.31 230 ILE A C 1
ATOM 1776 O O . ILE A 1 230 ? 6.611 -11.960 -10.909 1.00 97.31 230 ILE A O 1
ATOM 1780 N N . THR A 1 231 ? 7.453 -10.667 -9.270 1.00 95.81 231 THR A N 1
ATOM 1781 C CA . THR A 1 231 ? 8.802 -11.237 -9.212 1.00 95.81 231 THR A CA 1
ATOM 1782 C C . THR A 1 231 ? 9.094 -11.658 -7.767 1.00 95.81 231 THR A C 1
ATOM 1784 O O . THR A 1 231 ? 8.537 -11.076 -6.842 1.00 95.81 231 THR A O 1
ATOM 1787 N N . ASP A 1 232 ? 9.854 -12.743 -7.601 1.00 93.12 232 ASP A N 1
ATOM 1788 C CA . ASP A 1 232 ? 10.218 -13.399 -6.329 1.00 93.12 232 ASP A CA 1
ATOM 1789 C C . ASP A 1 232 ? 11.565 -14.092 -6.590 1.00 93.12 232 ASP A C 1
ATOM 1791 O O . ASP A 1 232 ? 11.604 -15.158 -7.223 1.00 93.12 232 ASP A O 1
ATOM 1795 N N . ASN A 1 233 ? 12.682 -13.419 -6.275 1.00 89.19 233 ASN A N 1
ATOM 1796 C CA . ASN A 1 233 ? 14.036 -13.915 -6.570 1.00 89.19 233 ASN A CA 1
ATOM 1797 C C . ASN A 1 233 ? 15.153 -13.282 -5.704 1.00 89.19 233 ASN A C 1
ATOM 1799 O O . ASN A 1 233 ? 14.872 -12.480 -4.834 1.00 89.19 233 ASN A O 1
ATOM 1803 N N . ASP A 1 234 ? 16.422 -13.686 -5.904 1.00 89.06 234 ASP A N 1
ATOM 1804 C CA . ASP A 1 234 ? 17.590 -13.226 -5.110 1.00 89.06 234 ASP A CA 1
ATOM 1805 C C . ASP A 1 234 ? 18.299 -11.963 -5.692 1.00 89.06 234 ASP A C 1
ATOM 1807 O O . ASP A 1 234 ? 19.505 -11.760 -5.461 1.00 89.06 234 ASP A O 1
ATOM 1811 N N . VAL A 1 235 ? 17.640 -11.182 -6.559 1.00 89.88 235 VAL A N 1
ATOM 1812 C CA . VAL A 1 235 ? 18.193 -9.927 -7.104 1.00 89.88 235 VAL A CA 1
ATOM 1813 C C . VAL A 1 235 ? 17.132 -8.848 -7.286 1.00 89.88 235 VAL A C 1
ATOM 1815 O O . VAL A 1 235 ? 16.034 -9.110 -7.757 1.00 89.88 235 VAL A O 1
ATOM 1818 N N . ASP A 1 236 ? 17.551 -7.607 -7.031 1.00 92.81 236 ASP A N 1
ATOM 1819 C CA . ASP A 1 236 ? 16.750 -6.409 -7.256 1.00 92.81 236 ASP A CA 1
ATOM 1820 C C . ASP A 1 236 ? 16.229 -6.280 -8.713 1.00 92.81 236 ASP A C 1
ATOM 1822 O O . ASP A 1 236 ? 17.018 -6.224 -9.670 1.00 92.81 236 ASP A O 1
ATOM 1826 N N . ASP A 1 237 ? 14.907 -6.129 -8.836 1.00 94.62 237 ASP A N 1
ATOM 1827 C CA . ASP A 1 237 ? 14.114 -5.888 -10.041 1.00 94.62 237 ASP A CA 1
ATOM 1828 C C . ASP A 1 237 ? 13.471 -4.478 -9.996 1.00 94.62 237 ASP A C 1
ATOM 1830 O O . ASP A 1 237 ? 12.671 -4.128 -9.123 1.00 94.62 237 ASP A O 1
ATOM 1834 N N . TRP A 1 238 ? 13.811 -3.624 -10.968 1.00 94.69 238 TRP A N 1
ATOM 1835 C CA . TRP A 1 238 ? 13.482 -2.193 -10.976 1.00 94.69 238 TRP A CA 1
ATOM 1836 C C . TRP A 1 238 ? 12.694 -1.732 -12.218 1.00 94.69 238 TRP A C 1
ATOM 1838 O O . TRP A 1 238 ? 12.636 -2.387 -13.259 1.00 94.69 238 TRP A O 1
ATOM 1848 N N . SER A 1 239 ? 12.112 -0.531 -12.132 1.00 94.00 239 SER A N 1
ATOM 1849 C CA . SER A 1 239 ? 11.540 0.224 -13.267 1.00 94.00 239 SER A CA 1
ATOM 1850 C C . SER A 1 239 ? 10.400 -0.467 -14.038 1.00 94.00 239 SER A C 1
ATOM 1852 O O . SER A 1 239 ? 10.217 -0.207 -15.230 1.00 94.00 239 SER A O 1
ATOM 1854 N N . GLY A 1 240 ? 9.625 -1.334 -13.378 1.00 96.06 240 GLY A N 1
ATOM 1855 C CA . GLY A 1 240 ? 8.543 -2.101 -14.001 1.00 96.06 240 GLY A CA 1
ATOM 1856 C C . GLY A 1 240 ? 7.528 -1.251 -14.785 1.00 96.06 240 GLY A C 1
ATOM 1857 O O . GLY A 1 240 ? 6.980 -0.275 -14.274 1.00 96.06 240 GLY A O 1
ATOM 1858 N N . VAL A 1 241 ? 7.234 -1.650 -16.029 1.00 96.50 241 VAL A N 1
ATOM 1859 C CA . VAL A 1 241 ? 6.258 -0.998 -16.916 1.00 96.50 241 VAL A CA 1
ATOM 1860 C C . VAL A 1 241 ? 5.440 -2.001 -17.739 1.00 96.50 241 VAL A C 1
ATOM 1862 O O . VAL A 1 241 ? 5.981 -2.866 -18.435 1.00 96.50 241 VAL A O 1
ATOM 1865 N N . TYR A 1 242 ? 4.114 -1.851 -17.718 1.00 96.75 242 TYR A N 1
ATOM 1866 C CA . TYR A 1 242 ? 3.195 -2.663 -18.521 1.00 96.75 242 TYR A CA 1
ATOM 1867 C C . TYR A 1 242 ? 3.345 -2.451 -20.038 1.00 96.75 242 TYR A C 1
ATOM 1869 O O . TYR A 1 242 ? 3.597 -1.343 -20.524 1.00 96.75 242 TYR A O 1
ATOM 1877 N N . SER A 1 243 ? 3.086 -3.515 -20.799 1.00 96.06 243 SER A N 1
ATOM 1878 C CA . SER A 1 243 ? 2.778 -3.456 -22.227 1.00 96.06 243 SER A CA 1
ATOM 1879 C C . SER A 1 243 ? 1.438 -2.737 -22.479 1.00 96.06 243 SER A C 1
ATOM 1881 O O . SER A 1 243 ? 0.569 -2.723 -21.608 1.00 96.06 243 SER A O 1
ATOM 1883 N N . PRO A 1 244 ? 1.192 -2.171 -23.680 1.00 94.94 244 PRO A N 1
ATOM 1884 C CA . PRO A 1 244 ? -0.036 -1.409 -23.954 1.00 94.94 244 PRO A CA 1
ATOM 1885 C C . PRO A 1 244 ? -1.330 -2.239 -23.955 1.00 94.94 244 PRO A C 1
ATOM 1887 O O . PRO A 1 244 ? -2.417 -1.672 -24.014 1.00 94.94 244 PRO A O 1
ATOM 1890 N N . ASP A 1 245 ? -1.213 -3.568 -23.950 1.00 93.88 245 ASP A N 1
ATOM 1891 C CA . ASP A 1 245 ? -2.318 -4.522 -23.827 1.00 93.88 245 ASP A CA 1
ATOM 1892 C C . ASP A 1 245 ? -2.466 -5.099 -22.405 1.00 93.88 245 ASP A C 1
ATOM 1894 O O . ASP A 1 245 ? -3.348 -5.925 -22.182 1.00 93.88 245 ASP A O 1
ATOM 1898 N N . GLY A 1 246 ? -1.617 -4.680 -21.457 1.00 94.31 246 GLY A N 1
ATOM 1899 C CA . GLY A 1 246 ? -1.605 -5.154 -20.071 1.00 94.31 246 GLY A CA 1
ATOM 1900 C C . GLY A 1 246 ? -1.141 -6.602 -19.884 1.00 94.31 246 GLY A C 1
ATOM 1901 O O . GLY A 1 246 ? -1.157 -7.089 -18.764 1.00 94.31 246 GLY A O 1
ATOM 1902 N N . THR A 1 247 ? -0.734 -7.313 -20.943 1.00 95.75 247 THR A N 1
ATOM 1903 C CA . THR A 1 247 ? -0.417 -8.753 -20.855 1.00 95.75 247 THR A CA 1
ATOM 1904 C C . THR A 1 247 ? 0.973 -9.059 -20.301 1.00 95.75 247 THR A C 1
ATOM 1906 O O . THR A 1 247 ? 1.234 -10.195 -19.906 1.00 95.75 247 THR A O 1
ATOM 1909 N N . LYS A 1 248 ? 1.880 -8.075 -20.305 1.00 97.75 248 LYS A N 1
ATOM 1910 C CA . LYS A 1 248 ? 3.295 -8.234 -19.953 1.00 97.75 248 LYS A CA 1
ATOM 1911 C C . LYS A 1 248 ? 3.822 -7.028 -19.196 1.00 97.75 248 LYS A C 1
ATOM 1913 O O . LYS A 1 248 ? 3.342 -5.914 -19.387 1.00 97.75 248 LYS A O 1
ATOM 1918 N N . ILE A 1 249 ? 4.875 -7.244 -18.422 1.00 98.25 249 ILE A N 1
ATOM 1919 C CA . ILE A 1 249 ? 5.649 -6.204 -17.744 1.00 98.25 249 ILE A CA 1
ATOM 1920 C C . ILE A 1 249 ? 7.090 -6.276 -18.259 1.00 98.25 249 ILE A C 1
ATOM 1922 O O . ILE A 1 249 ? 7.640 -7.365 -18.405 1.00 98.25 249 ILE A O 1
ATOM 1926 N N . ALA A 1 250 ? 7.691 -5.127 -18.572 1.00 97.81 250 ALA A N 1
ATOM 1927 C CA . ALA A 1 250 ? 9.126 -4.987 -18.822 1.00 97.81 250 ALA A CA 1
ATOM 1928 C C . ALA A 1 250 ? 9.784 -4.274 -17.639 1.00 97.81 250 ALA A C 1
ATOM 1930 O O . ALA A 1 250 ? 9.180 -3.365 -17.079 1.00 97.81 250 ALA A O 1
ATOM 1931 N N . PHE A 1 251 ? 10.999 -4.667 -17.280 1.00 97.31 251 PHE A N 1
ATOM 1932 C CA . PHE A 1 251 ? 11.727 -4.161 -16.113 1.00 97.31 251 PHE A CA 1
ATOM 1933 C C . PHE A 1 251 ? 13.238 -4.265 -16.340 1.00 97.31 251 PHE A C 1
ATOM 1935 O O . PHE A 1 251 ? 13.663 -4.883 -17.321 1.00 97.31 251 PHE A O 1
ATOM 1942 N N . ASP A 1 252 ? 14.044 -3.651 -15.477 1.00 95.38 252 ASP A N 1
ATOM 1943 C CA . ASP A 1 252 ? 15.497 -3.820 -15.474 1.00 95.38 252 ASP A CA 1
ATOM 1944 C C . ASP A 1 252 ? 15.992 -4.496 -14.196 1.00 95.38 252 ASP A C 1
ATOM 1946 O O . ASP A 1 252 ? 15.516 -4.205 -13.107 1.00 95.38 252 ASP A O 1
ATOM 1950 N N . ALA A 1 253 ? 16.905 -5.452 -14.364 1.00 94.31 253 ALA A N 1
ATOM 1951 C CA . ALA A 1 253 ? 17.289 -6.407 -13.330 1.00 94.31 253 ALA A CA 1
ATOM 1952 C C . ALA A 1 253 ? 18.771 -6.772 -13.419 1.00 94.31 253 ALA A C 1
ATOM 1954 O O . ALA A 1 253 ? 19.366 -6.841 -14.503 1.00 94.31 253 ALA A O 1
ATOM 1955 N N . LYS A 1 254 ? 19.392 -7.069 -12.282 1.00 89.69 254 LYS A N 1
ATOM 1956 C CA . LYS A 1 254 ? 20.829 -7.364 -12.204 1.00 89.69 254 LYS A CA 1
ATOM 1957 C C . LYS A 1 254 ? 21.165 -8.789 -12.670 1.00 89.69 254 LYS A C 1
ATOM 1959 O O . LYS A 1 254 ? 21.090 -9.750 -11.905 1.00 89.69 254 LYS A O 1
ATOM 1964 N N . HIS A 1 255 ? 21.653 -8.942 -13.905 1.00 83.75 255 HIS A N 1
ATOM 1965 C CA . HIS A 1 255 ? 21.952 -10.264 -14.471 1.00 83.75 255 HIS A CA 1
ATOM 1966 C C . HIS A 1 255 ? 23.451 -10.629 -14.533 1.00 83.75 255 HIS A C 1
ATOM 1968 O O . HIS A 1 255 ? 24.208 -10.211 -15.414 1.00 83.75 255 HIS A O 1
ATOM 1974 N N . GLY A 1 256 ? 23.886 -11.513 -13.630 1.00 82.00 256 GLY A N 1
ATOM 1975 C CA . GLY A 1 256 ? 25.201 -12.166 -13.674 1.00 82.00 256 GLY A CA 1
ATOM 1976 C C . GLY A 1 256 ? 26.385 -11.214 -13.457 1.00 82.00 256 GLY A C 1
ATOM 1977 O O . GLY A 1 256 ? 26.830 -11.024 -12.330 1.00 82.00 256 GLY A O 1
ATOM 1978 N N . THR A 1 257 ? 26.930 -10.655 -14.544 1.00 78.06 257 THR A N 1
ATOM 1979 C CA . THR A 1 257 ? 27.987 -9.614 -14.493 1.00 78.06 257 THR A CA 1
ATOM 1980 C C . THR A 1 257 ? 27.543 -8.267 -15.067 1.00 78.06 257 THR A C 1
ATOM 1982 O O . THR A 1 257 ? 28.302 -7.302 -14.984 1.00 78.06 257 THR A O 1
ATOM 1985 N N . ALA A 1 258 ? 26.334 -8.189 -15.631 1.00 79.81 258 ALA A N 1
ATOM 1986 C CA . ALA A 1 258 ? 25.710 -6.931 -16.007 1.00 79.81 258 ALA A CA 1
ATOM 1987 C C . ALA A 1 258 ? 25.196 -6.223 -14.739 1.00 79.81 258 ALA A C 1
ATOM 1989 O O . ALA A 1 258 ? 24.639 -6.890 -13.862 1.00 79.81 258 ALA A O 1
ATOM 1990 N N . PRO A 1 259 ? 25.359 -4.894 -14.612 1.00 84.44 259 PRO A N 1
ATOM 1991 C CA . PRO A 1 259 ? 24.754 -4.141 -13.514 1.00 84.44 259 PRO A CA 1
ATOM 1992 C C . PRO A 1 259 ? 23.233 -3.977 -13.684 1.00 84.44 259 PRO A C 1
ATOM 1994 O O . PRO A 1 259 ? 22.553 -3.765 -12.690 1.00 84.44 259 PRO A O 1
ATOM 1997 N N . GLY A 1 260 ? 22.720 -4.116 -14.913 1.00 90.94 260 GLY A N 1
ATOM 1998 C CA . GLY A 1 260 ? 21.299 -4.156 -15.260 1.00 90.94 260 GLY A CA 1
ATOM 1999 C C . GLY A 1 260 ? 21.123 -4.667 -16.696 1.00 90.94 260 GLY A C 1
ATOM 2000 O O . GLY A 1 260 ? 21.889 -4.270 -17.576 1.00 90.94 260 GLY A O 1
ATOM 2001 N N . ASP A 1 261 ? 20.170 -5.569 -16.911 1.00 95.25 261 ASP A N 1
ATOM 2002 C CA . ASP A 1 261 ? 19.691 -6.099 -18.198 1.00 95.25 261 ASP A CA 1
ATOM 2003 C C . ASP A 1 261 ? 18.155 -5.899 -18.243 1.00 95.25 261 ASP A C 1
ATOM 2005 O O . ASP A 1 261 ? 17.507 -5.928 -17.199 1.00 95.25 261 ASP A O 1
ATOM 2009 N N . ILE A 1 262 ? 17.545 -5.734 -19.425 1.00 96.94 262 ILE A N 1
ATOM 2010 C CA . ILE A 1 262 ? 16.083 -5.602 -19.570 1.00 96.94 262 ILE A CA 1
ATOM 2011 C C . ILE A 1 262 ? 15.415 -6.977 -19.609 1.00 96.94 262 ILE A C 1
ATOM 2013 O O . ILE A 1 262 ? 15.669 -7.767 -20.521 1.00 96.94 262 ILE A O 1
ATOM 2017 N N . PHE A 1 263 ? 14.470 -7.219 -18.708 1.00 97.25 263 PHE A N 1
ATOM 2018 C CA . PHE A 1 263 ? 13.638 -8.419 -18.660 1.00 97.25 263 PHE A CA 1
ATOM 2019 C C . PHE A 1 263 ? 12.199 -8.126 -19.089 1.00 97.25 263 PHE A C 1
ATOM 2021 O O . PHE A 1 263 ? 11.744 -6.981 -19.105 1.00 97.25 263 PHE A O 1
ATOM 2028 N N . VAL A 1 264 ? 11.477 -9.187 -19.455 1.00 97.81 264 VAL A N 1
ATOM 2029 C CA . VAL A 1 264 ? 10.019 -9.189 -19.605 1.00 97.81 264 VAL A CA 1
ATOM 2030 C C . VAL A 1 264 ? 9.425 -10.414 -18.917 1.00 97.81 264 VAL A C 1
ATOM 2032 O O . VAL A 1 264 ? 9.946 -11.518 -19.068 1.00 97.81 264 VAL A O 1
ATOM 2035 N N . VAL A 1 265 ? 8.311 -10.216 -18.220 1.00 97.62 265 VAL A N 1
ATOM 2036 C CA . VAL A 1 265 ? 7.476 -11.236 -17.565 1.00 97.62 265 VAL A CA 1
ATOM 2037 C C . VAL A 1 265 ? 6.020 -11.074 -18.031 1.00 97.62 265 VAL A C 1
ATOM 2039 O O . VAL A 1 265 ? 5.650 -10.020 -18.560 1.00 97.62 265 VAL A O 1
ATOM 2042 N N . ASP A 1 266 ? 5.200 -12.117 -17.921 1.00 97.38 266 ASP A N 1
ATOM 2043 C CA . ASP A 1 266 ? 3.744 -12.000 -18.064 1.00 97.38 266 ASP A CA 1
ATOM 2044 C C . ASP A 1 266 ? 3.146 -11.254 -16.858 1.00 97.38 266 ASP A C 1
ATOM 2046 O O . ASP A 1 266 ? 3.737 -11.204 -15.781 1.00 97.38 266 ASP A O 1
ATOM 2050 N N . ALA A 1 267 ? 1.975 -10.638 -17.031 1.00 94.50 267 ALA A N 1
ATOM 2051 C CA . ALA A 1 267 ? 1.333 -9.834 -15.983 1.00 94.50 267 ALA A CA 1
ATOM 2052 C C . ALA A 1 267 ? 0.860 -10.635 -14.747 1.00 94.50 267 ALA A C 1
ATOM 2054 O O . ALA A 1 267 ? 0.441 -10.038 -13.763 1.00 94.50 267 ALA A O 1
ATOM 2055 N N . ASP A 1 268 ? 0.937 -11.967 -14.788 1.00 93.25 268 ASP A N 1
ATOM 2056 C CA . ASP A 1 268 ? 0.684 -12.894 -13.677 1.00 93.25 268 ASP A CA 1
ATOM 2057 C C . ASP A 1 268 ? 1.980 -13.428 -13.022 1.00 93.25 268 ASP A C 1
ATOM 2059 O O . ASP A 1 268 ? 1.926 -14.369 -12.232 1.00 93.25 268 ASP A O 1
ATOM 2063 N N . GLY A 1 269 ? 3.144 -12.865 -13.374 1.00 94.81 269 GLY A N 1
ATOM 2064 C CA . GLY A 1 269 ? 4.466 -13.323 -12.926 1.00 94.81 269 GLY A CA 1
ATOM 2065 C C . GLY A 1 269 ? 5.043 -14.497 -13.733 1.00 94.81 269 GLY A C 1
ATOM 2066 O O . GLY A 1 269 ? 6.178 -14.920 -13.505 1.00 94.81 269 GLY A O 1
ATOM 2067 N N . ALA A 1 270 ? 4.314 -15.043 -14.713 1.00 95.25 270 ALA A N 1
ATOM 2068 C CA . ALA A 1 270 ? 4.784 -16.197 -15.474 1.00 95.25 270 ALA A CA 1
ATOM 2069 C C . ALA A 1 270 ? 5.815 -15.846 -16.570 1.00 95.25 270 ALA A C 1
ATOM 2071 O O . ALA A 1 270 ? 5.924 -14.725 -17.063 1.00 95.25 270 ALA A O 1
ATOM 2072 N N . ASN A 1 271 ? 6.554 -16.864 -17.024 1.00 95.88 271 ASN A N 1
ATOM 2073 C CA . ASN A 1 271 ? 7.372 -16.831 -18.249 1.00 95.88 271 ASN A CA 1
ATOM 2074 C C . ASN A 1 271 ? 8.434 -15.705 -18.335 1.00 95.88 271 ASN A C 1
ATOM 2076 O O . ASN A 1 271 ? 8.766 -15.262 -19.441 1.00 95.88 271 ASN A O 1
ATOM 2080 N N . GLN A 1 272 ? 8.998 -15.284 -17.194 1.00 95.94 272 GLN A N 1
ATOM 2081 C CA . GLN A 1 272 ? 10.110 -14.325 -17.103 1.00 95.94 272 GLN A CA 1
ATOM 2082 C C . GLN A 1 272 ? 11.256 -14.667 -18.077 1.00 95.94 272 GLN A C 1
ATOM 2084 O O . GLN A 1 272 ? 11.696 -15.816 -18.195 1.00 95.94 272 GLN A O 1
ATOM 2089 N N . LYS A 1 273 ? 11.755 -13.654 -18.792 1.00 95.38 273 LYS A N 1
ATOM 2090 C CA . LYS A 1 273 ? 12.763 -13.798 -19.846 1.00 95.38 273 LYS A CA 1
ATOM 2091 C C . LYS A 1 273 ? 13.621 -12.534 -19.975 1.00 95.38 273 LYS A C 1
ATOM 2093 O O . LYS A 1 273 ? 13.099 -11.458 -20.259 1.00 95.38 273 LYS A O 1
ATOM 2098 N N . ASN A 1 274 ? 14.945 -12.686 -19.906 1.00 95.31 274 ASN A N 1
ATOM 2099 C CA . ASN A 1 274 ? 15.890 -11.624 -20.270 1.00 95.31 274 ASN A CA 1
ATOM 2100 C C . ASN A 1 274 ? 15.810 -11.308 -21.785 1.00 95.31 274 ASN A C 1
ATOM 2102 O O . ASN A 1 274 ? 15.765 -12.217 -22.626 1.00 95.31 274 ASN A O 1
ATOM 2106 N N . LEU A 1 275 ? 15.760 -10.023 -22.141 1.00 96.44 275 LEU A N 1
ATOM 2107 C CA . LEU A 1 275 ? 15.752 -9.514 -23.517 1.00 96.44 275 LEU A CA 1
ATOM 2108 C C . LEU A 1 275 ? 17.097 -8.924 -23.953 1.00 96.44 275 LEU A C 1
ATOM 2110 O O . LEU A 1 275 ? 17.353 -8.849 -25.159 1.00 96.44 275 LEU A O 1
ATOM 2114 N N . THR A 1 276 ? 17.948 -8.517 -23.013 1.00 94.19 276 THR A N 1
ATOM 2115 C CA . THR A 1 276 ? 19.336 -8.129 -23.283 1.00 94.19 276 THR A CA 1
ATOM 2116 C C . THR A 1 276 ? 20.300 -9.202 -22.754 1.00 94.19 276 THR A C 1
ATOM 2118 O O . THR A 1 276 ? 19.901 -10.330 -22.472 1.00 94.19 276 THR A O 1
ATOM 2121 N N . SER A 1 277 ? 21.602 -8.929 -22.826 1.00 85.25 277 SER A N 1
ATOM 2122 C CA . SER A 1 277 ? 22.676 -9.809 -22.338 1.00 85.25 277 SER A CA 1
ATOM 2123 C C . SER A 1 277 ? 24.009 -9.049 -22.407 1.00 85.25 277 SER A C 1
ATOM 2125 O O . SER A 1 277 ? 24.990 -9.537 -22.987 1.00 85.25 277 SER A O 1
ATOM 2127 N N . SER A 1 278 ? 24.007 -7.771 -22.021 1.00 78.31 278 SER A N 1
ATOM 2128 C CA . SER A 1 278 ? 25.110 -6.854 -22.335 1.00 78.31 278 SER A CA 1
ATOM 2129 C C . SER A 1 278 ? 26.033 -6.634 -21.134 1.00 78.31 278 SER A C 1
ATOM 2131 O O . SER A 1 278 ? 25.627 -6.771 -19.991 1.00 78.31 278 SER A O 1
ATOM 2133 N N . PHE A 1 279 ? 27.300 -6.280 -21.371 1.00 80.69 279 PHE A N 1
ATOM 2134 C CA . PHE A 1 279 ? 28.199 -5.842 -20.288 1.00 80.69 279 PHE A CA 1
ATOM 2135 C C . PHE A 1 279 ? 27.984 -4.360 -19.905 1.00 80.69 279 PHE A C 1
ATOM 2137 O O . PHE A 1 279 ? 28.799 -3.783 -19.186 1.00 80.69 279 PHE A O 1
ATOM 2144 N N . SER A 1 280 ? 26.931 -3.731 -20.432 1.00 85.88 280 SER A N 1
ATOM 2145 C CA . SER A 1 280 ? 26.495 -2.378 -20.096 1.00 85.88 280 SER A CA 1
ATOM 2146 C C . SER A 1 280 ? 25.347 -2.427 -19.089 1.00 85.88 280 SER A C 1
ATOM 2148 O O . SER A 1 280 ? 24.681 -3.440 -18.935 1.00 85.88 280 SER A O 1
ATOM 2150 N N . GLU A 1 281 ? 25.114 -1.299 -18.429 1.00 91.69 281 GLU A N 1
ATOM 2151 C CA . GLU A 1 281 ? 23.889 -1.016 -17.675 1.00 91.69 281 GLU A CA 1
ATOM 2152 C C . GLU A 1 281 ? 22.774 -0.715 -18.685 1.00 91.69 281 GLU A C 1
ATOM 2154 O O . GLU A 1 281 ? 22.874 0.286 -19.404 1.00 91.69 281 GLU A O 1
ATOM 2159 N N . ASP A 1 282 ? 21.784 -1.603 -18.776 1.00 93.81 282 ASP A N 1
ATOM 2160 C CA . ASP A 1 282 ? 20.546 -1.428 -19.537 1.00 93.81 282 ASP A CA 1
ATOM 2161 C C . ASP A 1 282 ? 19.379 -1.202 -18.564 1.00 93.81 282 ASP A C 1
ATOM 2163 O O . ASP A 1 282 ? 19.162 -2.037 -17.691 1.00 93.81 282 ASP A O 1
ATOM 2167 N N . ALA A 1 283 ? 18.658 -0.080 -18.693 1.00 94.06 283 ALA A N 1
ATOM 2168 C CA . ALA A 1 283 ? 17.632 0.345 -17.728 1.00 94.06 283 ALA A CA 1
ATOM 2169 C C . ALA A 1 283 ? 16.479 1.163 -18.349 1.00 94.06 283 ALA A C 1
ATOM 2171 O O . ALA A 1 283 ? 16.557 1.594 -19.503 1.00 94.06 283 ALA A O 1
ATOM 2172 N N . PHE A 1 284 ? 15.419 1.405 -17.571 1.00 94.00 284 PHE A N 1
ATOM 2173 C CA . PHE A 1 284 ? 14.270 2.269 -17.881 1.00 94.00 284 PHE A CA 1
ATOM 2174 C C . PHE A 1 284 ? 13.593 1.941 -19.221 1.00 94.00 284 PHE A C 1
ATOM 2176 O O . PHE A 1 284 ? 13.530 2.755 -20.151 1.00 94.00 284 PHE A O 1
ATOM 2183 N N . ALA A 1 285 ? 13.087 0.712 -19.324 1.00 95.69 285 ALA A N 1
ATOM 2184 C CA . ALA A 1 285 ? 12.313 0.261 -20.473 1.00 95.69 285 ALA A CA 1
ATOM 2185 C C . ALA A 1 285 ? 11.023 1.088 -20.682 1.00 95.69 285 ALA A C 1
ATOM 2187 O O . ALA A 1 285 ? 10.412 1.595 -19.746 1.00 95.69 285 ALA A O 1
ATOM 2188 N N . THR A 1 286 ? 10.567 1.199 -21.932 1.00 96.56 286 THR A N 1
ATOM 2189 C CA . THR A 1 286 ? 9.253 1.754 -22.290 1.00 96.56 286 THR A CA 1
ATOM 2190 C C . THR A 1 286 ? 8.726 1.146 -23.595 1.00 96.56 286 THR A C 1
ATOM 2192 O O . THR A 1 286 ? 9.435 1.067 -24.609 1.00 96.56 286 THR A O 1
ATOM 2195 N N . TRP A 1 287 ? 7.467 0.709 -23.590 1.00 97.69 287 TRP A N 1
ATOM 2196 C CA . TRP A 1 287 ? 6.824 0.055 -24.731 1.00 97.69 287 TRP A CA 1
ATOM 2197 C C . TRP A 1 287 ? 6.304 1.062 -25.763 1.00 97.69 287 TRP A C 1
ATOM 2199 O O . TRP A 1 287 ? 5.699 2.077 -25.415 1.00 97.69 287 TRP A O 1
ATOM 2209 N N . SER A 1 288 ? 6.461 0.755 -27.054 1.00 97.12 288 SER A N 1
ATOM 2210 C CA . SER A 1 288 ? 5.749 1.472 -28.114 1.00 97.12 288 SER A CA 1
ATOM 2211 C C . SER A 1 288 ? 4.235 1.267 -27.953 1.00 97.12 288 SER A C 1
ATOM 2213 O O . SER A 1 288 ? 3.828 0.156 -27.616 1.00 97.12 288 SER A O 1
ATOM 2215 N N . PRO A 1 289 ? 3.367 2.257 -28.260 1.00 96.25 289 PRO A N 1
ATOM 2216 C CA . PRO A 1 289 ? 1.911 2.132 -28.070 1.00 96.25 289 PRO A CA 1
ATOM 2217 C C . PRO A 1 289 ? 1.225 1.019 -28.879 1.00 96.25 289 PRO A C 1
ATOM 2219 O O . PRO A 1 289 ? 0.032 0.787 -28.725 1.00 96.25 289 PRO A O 1
ATOM 2222 N N . ASP A 1 290 ? 1.956 0.352 -29.773 1.00 95.50 290 ASP A N 1
ATOM 2223 C CA . ASP A 1 290 ? 1.493 -0.772 -30.581 1.00 95.50 290 ASP A CA 1
ATOM 2224 C C . ASP A 1 290 ? 2.087 -2.132 -30.152 1.00 95.50 290 ASP A C 1
ATOM 2226 O O . ASP A 1 290 ? 1.928 -3.111 -30.890 1.00 95.50 290 ASP A O 1
ATOM 2230 N N . GLY A 1 291 ? 2.805 -2.170 -29.018 1.00 96.62 291 GLY A N 1
ATOM 2231 C CA . GLY A 1 291 ? 3.367 -3.357 -28.361 1.00 96.62 291 GLY A CA 1
ATOM 2232 C C . GLY A 1 291 ? 4.588 -3.994 -29.039 1.00 96.62 291 GLY A C 1
ATOM 2233 O O . GLY A 1 291 ? 5.076 -5.024 -28.576 1.00 96.62 291 GLY A O 1
ATOM 2234 N N . LYS A 1 292 ? 5.090 -3.436 -30.151 1.00 96.62 292 LYS A N 1
ATOM 2235 C CA . LYS A 1 292 ? 6.089 -4.108 -31.013 1.00 96.62 292 LYS A CA 1
ATOM 2236 C C . LYS A 1 292 ? 7.541 -3.749 -30.718 1.00 96.62 292 LYS A C 1
ATOM 2238 O O . LYS A 1 292 ? 8.432 -4.455 -31.194 1.00 96.62 292 LYS A O 1
ATOM 2243 N N . GLN A 1 293 ? 7.799 -2.650 -30.016 1.00 97.75 293 GLN A N 1
ATOM 2244 C CA . GLN A 1 293 ? 9.148 -2.151 -29.752 1.00 97.75 293 GLN A CA 1
ATOM 2245 C C . GLN A 1 293 ? 9.297 -1.713 -28.298 1.00 97.75 293 GLN A C 1
ATOM 2247 O O . GLN A 1 293 ? 8.346 -1.234 -27.688 1.00 97.75 293 GLN A O 1
ATOM 2252 N N . ILE A 1 294 ? 10.509 -1.855 -27.769 1.00 97.81 294 ILE A N 1
ATOM 2253 C CA . ILE A 1 294 ? 10.906 -1.362 -26.449 1.00 97.81 294 ILE A CA 1
ATOM 2254 C C . ILE A 1 294 ? 12.065 -0.387 -26.653 1.00 97.81 294 ILE A C 1
ATOM 2256 O O . ILE A 1 294 ? 13.020 -0.690 -27.373 1.00 97.81 294 ILE A O 1
ATOM 2260 N N . VAL A 1 295 ? 11.962 0.789 -26.041 1.00 96.81 295 VAL A N 1
ATOM 2261 C CA . VAL A 1 295 ? 13.046 1.774 -25.911 1.00 96.81 295 VAL A CA 1
ATOM 2262 C C . VAL A 1 295 ? 13.572 1.693 -24.488 1.00 96.81 295 VAL A C 1
ATOM 2264 O O . VAL A 1 295 ? 12.794 1.453 -23.576 1.00 96.81 295 VAL A O 1
ATOM 2267 N N . PHE A 1 296 ? 14.877 1.850 -24.311 1.00 95.19 296 PHE A N 1
ATOM 2268 C CA . PHE A 1 296 ? 15.546 1.741 -23.015 1.00 95.19 296 PHE A CA 1
ATOM 2269 C C . PHE A 1 296 ? 16.845 2.555 -23.033 1.00 95.19 296 PHE A C 1
ATOM 2271 O O . PHE A 1 296 ? 17.354 2.907 -24.106 1.00 95.19 296 PHE A O 1
ATOM 2278 N N . GLU A 1 297 ? 17.391 2.869 -21.866 1.00 94.06 297 GLU A N 1
ATOM 2279 C CA . GLU A 1 297 ? 18.722 3.451 -21.730 1.00 94.06 297 GLU A CA 1
ATOM 2280 C C . GLU A 1 297 ? 19.799 2.370 -21.747 1.00 94.06 297 GLU A C 1
ATOM 2282 O O . GLU A 1 297 ? 19.642 1.339 -21.106 1.00 94.06 297 GLU A O 1
ATOM 2287 N N . ARG A 1 298 ? 20.928 2.632 -22.418 1.00 93.19 298 ARG A N 1
ATOM 2288 C CA . ARG A 1 298 ? 22.158 1.837 -22.285 1.00 93.19 298 ARG A CA 1
ATOM 2289 C C . ARG A 1 298 ? 23.347 2.727 -21.958 1.00 93.19 298 ARG A C 1
ATOM 2291 O O . ARG A 1 298 ? 23.619 3.694 -22.678 1.00 93.19 298 ARG A O 1
ATOM 2298 N N . LYS A 1 299 ? 24.122 2.357 -20.943 1.00 91.44 299 LYS A N 1
ATOM 2299 C CA . LYS A 1 299 ? 25.367 3.029 -20.544 1.00 91.44 299 LYS A CA 1
ATOM 2300 C C . LYS A 1 299 ? 26.563 2.502 -21.334 1.00 91.44 299 LYS A C 1
ATOM 2302 O O . LYS A 1 299 ? 27.034 1.389 -21.107 1.00 91.44 299 LYS A O 1
ATOM 2307 N N . ILE A 1 300 ? 27.098 3.307 -22.252 1.00 86.62 300 ILE A N 1
ATOM 2308 C CA . ILE A 1 300 ? 28.289 2.962 -23.049 1.00 86.62 300 ILE A CA 1
ATOM 2309 C C . ILE A 1 300 ? 29.371 4.016 -22.817 1.00 86.62 300 ILE A C 1
ATOM 2311 O O . ILE A 1 300 ? 29.219 5.158 -23.257 1.00 86.62 300 ILE A O 1
ATOM 2315 N N . ASN A 1 301 ? 30.473 3.617 -22.170 1.00 86.75 301 ASN A N 1
ATOM 2316 C CA . ASN A 1 301 ? 31.597 4.484 -21.783 1.00 86.75 301 ASN A CA 1
ATOM 2317 C C . ASN A 1 301 ? 31.133 5.698 -20.945 1.00 86.75 301 ASN A C 1
ATOM 2319 O O . ASN A 1 301 ? 31.229 6.840 -21.396 1.00 86.75 301 ASN A O 1
ATOM 2323 N N . ASP A 1 302 ? 30.541 5.430 -19.772 1.00 86.38 302 ASP A N 1
ATOM 2324 C CA . ASP A 1 302 ? 29.945 6.417 -18.843 1.00 86.38 302 ASP A CA 1
ATOM 2325 C C . ASP A 1 302 ? 28.969 7.425 -19.484 1.00 86.38 302 ASP A C 1
ATOM 2327 O O . ASP A 1 302 ? 28.733 8.521 -18.979 1.00 86.38 302 ASP A O 1
ATOM 2331 N N . THR A 1 303 ? 28.370 7.042 -20.612 1.00 89.19 303 THR A N 1
ATOM 2332 C CA . THR A 1 303 ? 27.398 7.846 -21.355 1.00 89.19 303 THR A CA 1
ATOM 2333 C C . THR A 1 303 ? 26.134 7.021 -21.568 1.00 89.19 303 THR A C 1
ATOM 2335 O O . THR A 1 303 ? 26.151 6.051 -22.334 1.00 89.19 303 THR A O 1
ATOM 2338 N N . TYR A 1 304 ? 25.049 7.413 -20.905 1.00 90.88 304 TYR A N 1
ATOM 2339 C CA . TYR A 1 304 ? 23.714 6.855 -21.114 1.00 90.88 304 TYR A CA 1
ATOM 2340 C C . TYR A 1 304 ? 23.171 7.322 -22.475 1.00 90.88 304 TYR A C 1
ATOM 2342 O O . TYR A 1 304 ? 23.300 8.494 -22.839 1.00 90.88 304 TYR A O 1
ATOM 2350 N N . ARG A 1 305 ? 22.643 6.385 -23.271 1.00 92.00 305 ARG A N 1
ATOM 2351 C CA . ARG A 1 305 ? 22.079 6.632 -24.608 1.00 92.00 305 ARG A CA 1
ATOM 2352 C C . ARG A 1 305 ? 20.835 5.789 -24.838 1.00 92.00 305 ARG A C 1
ATOM 2354 O O . ARG A 1 305 ? 20.861 4.577 -24.612 1.00 92.00 305 ARG A O 1
ATOM 2361 N N . LEU A 1 306 ? 19.809 6.390 -25.437 1.00 94.06 306 LEU A N 1
ATOM 2362 C CA . LEU A 1 306 ? 18.609 5.660 -25.838 1.00 94.06 306 LEU A CA 1
ATOM 2363 C C . LEU A 1 306 ? 18.910 4.616 -26.921 1.00 94.06 306 LEU A C 1
ATOM 2365 O O . LEU A 1 306 ? 19.437 4.929 -27.996 1.00 94.06 306 LEU A O 1
ATOM 2369 N N . HIS A 1 307 ? 18.495 3.386 -26.648 1.00 94.88 307 HIS A N 1
ATOM 2370 C CA . HIS A 1 307 ? 18.465 2.254 -27.564 1.00 94.88 307 HIS A CA 1
ATOM 2371 C C . HIS A 1 307 ? 17.021 1.830 -27.837 1.00 94.88 307 HIS A C 1
ATOM 2373 O O . HIS A 1 307 ? 16.083 2.265 -27.173 1.00 94.88 307 HIS A O 1
ATOM 2379 N N . ILE A 1 308 ? 16.832 1.013 -28.871 1.00 96.56 308 ILE A N 1
ATOM 2380 C CA . ILE A 1 308 ? 15.527 0.475 -29.248 1.00 96.56 308 ILE A CA 1
ATOM 2381 C C . ILE A 1 308 ? 15.667 -0.940 -29.806 1.00 96.56 308 ILE A C 1
ATOM 2383 O O . ILE A 1 308 ? 16.589 -1.229 -30.575 1.00 96.56 308 ILE A O 1
ATOM 2387 N N . MET A 1 309 ? 14.735 -1.809 -29.433 1.00 97.38 309 MET A N 1
ATOM 2388 C CA . MET A 1 309 ? 14.629 -3.198 -29.878 1.00 97.38 309 MET A CA 1
ATOM 2389 C C . MET A 1 309 ? 13.178 -3.556 -30.212 1.00 97.38 309 MET A C 1
ATOM 2391 O O . MET A 1 309 ? 12.253 -2.807 -29.898 1.00 97.38 309 MET A O 1
ATOM 2395 N N . ASN A 1 310 ? 12.973 -4.699 -30.860 1.00 98.06 310 ASN A N 1
ATOM 2396 C CA . ASN A 1 310 ? 11.668 -5.352 -30.888 1.00 98.06 310 ASN A CA 1
ATOM 2397 C C . ASN A 1 310 ? 11.308 -5.850 -29.473 1.00 98.06 310 ASN A C 1
ATOM 2399 O O . ASN A 1 310 ? 12.198 -6.195 -28.699 1.00 98.06 310 ASN A O 1
ATOM 2403 N N . SER A 1 311 ? 10.020 -5.988 -29.155 1.00 96.69 311 SER A N 1
ATOM 2404 C CA . SER A 1 311 ? 9.557 -6.517 -27.857 1.00 96.69 311 SER A CA 1
ATOM 2405 C C . SER A 1 311 ? 9.878 -8.001 -27.595 1.00 96.69 311 SER A C 1
ATOM 2407 O O . SER A 1 311 ? 9.689 -8.487 -26.486 1.00 96.69 311 SER A O 1
ATOM 2409 N N . ASP A 1 312 ? 10.423 -8.725 -28.578 1.00 95.00 312 ASP A N 1
ATOM 2410 C CA . ASP A 1 312 ? 10.996 -10.068 -28.402 1.00 95.00 312 ASP A CA 1
ATOM 2411 C C . ASP A 1 312 ? 12.499 -10.057 -28.033 1.00 95.00 312 ASP A C 1
ATOM 2413 O O . ASP A 1 312 ? 13.098 -11.126 -27.881 1.00 95.00 312 ASP A O 1
ATOM 2417 N N . GLY A 1 313 ? 13.108 -8.874 -27.881 1.00 95.56 313 GLY A N 1
ATOM 2418 C CA . GLY A 1 313 ? 14.544 -8.664 -27.649 1.00 95.56 313 GLY A CA 1
ATOM 2419 C C . GLY A 1 313 ? 15.394 -8.622 -28.927 1.00 95.56 313 GLY A C 1
ATOM 2420 O O . GLY A 1 313 ? 16.608 -8.445 -28.867 1.00 95.56 313 GLY A O 1
ATOM 2421 N N . THR A 1 314 ? 14.800 -8.791 -30.116 1.00 96.19 314 THR A N 1
ATOM 2422 C CA . THR A 1 314 ? 15.563 -8.825 -31.375 1.00 96.19 314 THR A CA 1
ATOM 2423 C C . THR A 1 314 ? 15.780 -7.436 -31.989 1.00 96.19 314 THR A C 1
ATOM 2425 O O . THR A 1 314 ? 15.071 -6.469 -31.716 1.00 96.19 314 THR A O 1
ATOM 2428 N N . LYS A 1 315 ? 16.769 -7.337 -32.892 1.00 95.62 315 LYS A N 1
ATOM 2429 C CA . LYS A 1 315 ? 17.091 -6.129 -33.688 1.00 95.62 315 LYS A CA 1
ATOM 2430 C C . LYS A 1 315 ? 17.472 -4.883 -32.870 1.00 95.62 315 LYS A C 1
ATOM 2432 O O . LYS A 1 315 ? 17.376 -3.766 -33.381 1.00 95.62 315 LYS A O 1
ATOM 2437 N N . THR A 1 316 ? 17.948 -5.084 -31.645 1.00 95.69 316 THR A N 1
ATOM 2438 C CA . THR A 1 316 ? 18.485 -4.050 -30.755 1.00 95.69 316 THR A CA 1
ATOM 2439 C C . THR A 1 316 ? 19.512 -3.169 -31.459 1.00 95.69 316 THR A C 1
ATOM 2441 O O . THR A 1 316 ? 20.481 -3.657 -32.044 1.00 95.69 316 THR A O 1
ATOM 2444 N N . ARG A 1 317 ? 19.298 -1.854 -31.405 1.00 94.44 317 ARG A N 1
ATOM 2445 C CA . ARG A 1 317 ? 20.145 -0.838 -32.040 1.00 94.44 317 ARG A CA 1
ATOM 2446 C C . ARG A 1 317 ? 20.132 0.461 -31.244 1.00 94.44 317 ARG A C 1
ATOM 2448 O O . ARG A 1 317 ? 19.217 0.711 -30.463 1.00 94.44 317 ARG A O 1
ATOM 2455 N N . LEU A 1 318 ? 21.100 1.329 -31.518 1.00 94.31 318 LEU A N 1
ATOM 2456 C CA . LEU A 1 318 ? 21.062 2.706 -31.041 1.00 94.31 318 LEU A CA 1
ATOM 2457 C C . LEU A 1 318 ? 19.844 3.452 -31.624 1.00 94.31 318 LEU A C 1
ATOM 2459 O O . LEU A 1 318 ? 19.471 3.251 -32.790 1.00 94.31 318 LEU A O 1
ATOM 2463 N N . LEU A 1 319 ? 19.236 4.320 -30.813 1.00 92.69 319 LEU A N 1
ATOM 2464 C CA . LEU A 1 319 ? 18.191 5.256 -31.229 1.00 92.69 319 LEU A CA 1
ATOM 2465 C C . LEU A 1 319 ? 18.703 6.704 -31.271 1.00 92.69 319 LEU A C 1
ATOM 2467 O O . LEU A 1 319 ? 18.374 7.420 -32.215 1.00 92.69 319 LEU A O 1
ATOM 2471 N N . SER A 1 320 ? 19.502 7.124 -30.283 1.00 86.25 320 SER A N 1
ATOM 2472 C CA . SER A 1 320 ? 20.026 8.492 -30.167 1.00 86.25 320 SER A CA 1
ATOM 2473 C C . SER A 1 320 ? 21.466 8.511 -29.650 1.00 86.25 320 SER A C 1
ATOM 2475 O O . SER A 1 320 ? 21.788 7.814 -28.696 1.00 86.25 320 SER A O 1
ATOM 2477 N N . GLU A 1 321 ? 22.320 9.349 -30.245 1.00 86.56 321 GLU A N 1
ATOM 2478 C CA . GLU A 1 321 ? 23.686 9.628 -29.755 1.00 86.56 321 GLU A CA 1
ATOM 2479 C C . GLU A 1 321 ? 23.729 10.696 -28.645 1.00 86.56 321 GLU A C 1
ATOM 2481 O O . GLU A 1 321 ? 24.797 10.992 -28.111 1.00 86.56 321 GLU A O 1
ATOM 2486 N N . VAL A 1 322 ? 22.588 11.309 -28.309 1.00 85.19 322 VAL A N 1
ATOM 2487 C CA . VAL A 1 322 ? 22.505 12.311 -27.236 1.00 85.19 322 VAL A CA 1
ATOM 2488 C C . VAL A 1 322 ? 22.719 11.629 -25.885 1.00 85.19 322 VAL A C 1
ATOM 2490 O O . VAL A 1 322 ? 22.074 10.624 -25.593 1.00 85.19 322 VAL A O 1
ATOM 2493 N N . ASN A 1 323 ? 23.596 12.207 -25.061 1.00 87.31 323 ASN A N 1
ATOM 2494 C CA . ASN A 1 323 ? 23.767 11.806 -23.669 1.00 87.31 323 ASN A CA 1
ATOM 2495 C C . ASN A 1 323 ? 22.528 12.232 -22.871 1.00 87.31 323 ASN A C 1
ATOM 2497 O O . ASN A 1 323 ? 22.217 13.424 -22.797 1.00 87.31 323 ASN A O 1
ATOM 2501 N N . THR A 1 324 ? 21.829 11.280 -22.263 1.00 85.31 324 THR A N 1
ATOM 2502 C CA . THR A 1 324 ? 20.655 11.568 -21.422 1.00 85.31 324 THR A CA 1
ATOM 2503 C C . THR A 1 324 ? 21.030 12.225 -20.083 1.00 85.31 324 THR A C 1
ATOM 2505 O O . THR A 1 324 ? 20.206 12.878 -19.444 1.00 85.31 324 THR A O 1
ATOM 2508 N N . GLY A 1 325 ? 22.319 12.180 -19.718 1.00 75.81 325 GLY A N 1
ATOM 2509 C CA . GLY A 1 325 ? 22.930 12.948 -18.627 1.00 75.81 325 GLY A CA 1
ATOM 2510 C C . GLY A 1 325 ? 22.970 12.235 -17.273 1.00 75.81 325 GLY A C 1
ATOM 2511 O O . GLY A 1 325 ? 23.606 12.743 -16.349 1.00 75.81 325 GLY A O 1
ATOM 2512 N N . GLY A 1 326 ? 22.328 11.074 -17.187 1.00 77.75 326 GLY A N 1
ATOM 2513 C CA . GLY A 1 326 ? 22.053 10.267 -16.002 1.00 77.75 326 GLY A CA 1
ATOM 2514 C C . GLY A 1 326 ? 20.800 9.432 -16.282 1.00 77.75 326 GLY A C 1
ATOM 2515 O O . GLY A 1 326 ? 20.373 9.375 -17.433 1.00 77.75 326 GLY A O 1
ATOM 2516 N N . TRP A 1 327 ? 20.201 8.849 -15.243 1.00 76.12 327 TRP A N 1
ATOM 2517 C CA . TRP A 1 327 ? 18.937 8.116 -15.348 1.00 76.12 327 TRP A CA 1
ATOM 2518 C C . TRP A 1 327 ? 17.831 8.967 -15.994 1.00 76.12 327 TRP A C 1
ATOM 2520 O O . TRP A 1 327 ? 17.477 10.037 -15.490 1.00 76.12 327 TRP A O 1
ATOM 2530 N N . SER A 1 328 ? 17.280 8.480 -17.102 1.00 79.06 328 SER A N 1
ATOM 2531 C CA . SER A 1 328 ? 16.154 9.071 -17.818 1.00 79.06 328 SER A CA 1
ATOM 2532 C C . SER A 1 328 ? 15.119 8.005 -18.132 1.00 79.06 328 SER A C 1
ATOM 2534 O O . SER A 1 328 ? 15.451 6.966 -18.690 1.00 79.06 328 SER A O 1
ATOM 2536 N N . ILE A 1 329 ? 13.848 8.290 -17.848 1.00 85.06 329 ILE A N 1
ATOM 2537 C CA . ILE A 1 329 ? 12.738 7.439 -18.278 1.00 85.06 329 ILE A CA 1
ATOM 2538 C C . ILE A 1 329 ? 12.261 7.956 -19.646 1.00 85.06 329 ILE A C 1
ATOM 2540 O O . ILE A 1 329 ? 11.588 8.994 -19.701 1.00 85.06 329 ILE A O 1
ATOM 2544 N N . PRO A 1 330 ? 12.616 7.302 -20.770 1.00 90.00 330 PRO A N 1
ATOM 2545 C CA . PRO A 1 330 ? 12.056 7.648 -22.068 1.00 90.00 330 PRO A CA 1
ATOM 2546 C C . PRO A 1 330 ? 10.540 7.410 -22.077 1.00 90.00 330 PRO A C 1
ATOM 2548 O O . PRO A 1 330 ? 10.039 6.447 -21.505 1.00 90.00 330 PRO A O 1
ATOM 2551 N N . ALA A 1 331 ? 9.797 8.267 -22.778 1.00 92.00 331 ALA A N 1
ATOM 2552 C CA . ALA A 1 331 ? 8.344 8.156 -22.895 1.00 92.00 331 ALA A CA 1
ATOM 2553 C C . ALA A 1 331 ? 7.891 8.292 -24.352 1.00 92.00 331 ALA A C 1
ATOM 2555 O O . ALA A 1 331 ? 8.150 9.306 -25.010 1.00 92.00 331 ALA A O 1
ATOM 2556 N N . TRP A 1 332 ? 7.185 7.289 -24.875 1.00 94.25 332 TRP A N 1
ATOM 2557 C CA . TRP A 1 332 ? 6.588 7.360 -26.209 1.00 94.25 332 TRP A CA 1
ATOM 2558 C C . TRP A 1 332 ? 5.413 8.345 -26.259 1.00 94.25 332 TRP A C 1
ATOM 2560 O O . TRP A 1 332 ? 4.571 8.402 -25.368 1.00 94.25 332 TRP A O 1
ATOM 2570 N N . SER A 1 333 ? 5.283 9.076 -27.369 1.00 93.19 333 SER A N 1
ATOM 2571 C CA . SER A 1 333 ? 4.027 9.762 -27.695 1.00 93.19 333 SER A CA 1
ATOM 2572 C C . SER A 1 333 ? 2.905 8.727 -27.885 1.00 93.19 333 SER A C 1
ATOM 2574 O O . SER A 1 333 ? 3.184 7.725 -28.548 1.00 93.19 333 SER A O 1
ATOM 2576 N N . PRO A 1 334 ? 1.643 8.986 -27.483 1.00 87.69 334 PRO A N 1
ATOM 2577 C CA . PRO A 1 334 ? 0.536 8.019 -27.602 1.00 87.69 334 PRO A CA 1
ATOM 2578 C C . PRO A 1 334 ? 0.263 7.465 -29.013 1.00 87.69 334 PRO A C 1
ATOM 2580 O O . PRO A 1 334 ? -0.384 6.438 -29.161 1.00 87.69 334 PRO A O 1
ATOM 2583 N N . VAL A 1 335 ? 0.768 8.125 -30.063 1.00 90.06 335 VAL A N 1
ATOM 2584 C CA . VAL A 1 335 ? 0.648 7.702 -31.473 1.00 90.06 335 VAL A CA 1
ATOM 2585 C C . VAL A 1 335 ? 1.941 7.093 -32.048 1.00 90.06 335 VAL A C 1
ATOM 2587 O O . VAL A 1 335 ? 2.104 7.027 -33.263 1.00 90.06 335 VAL A O 1
ATOM 2590 N N . GLY A 1 336 ? 2.914 6.727 -31.204 1.00 90.19 336 GLY A N 1
ATOM 2591 C CA . GLY A 1 336 ? 4.176 6.074 -31.597 1.00 90.19 336 GLY A CA 1
ATOM 2592 C C . GLY A 1 336 ? 5.134 6.913 -32.463 1.00 90.19 336 GLY A C 1
ATOM 2593 O O . GLY A 1 336 ? 6.136 6.402 -32.948 1.00 90.19 336 GLY A O 1
ATOM 2594 N N . SER A 1 337 ? 4.844 8.199 -32.682 1.00 90.25 337 SER A N 1
ATOM 2595 C CA . SER A 1 337 ? 5.564 9.051 -33.649 1.00 90.25 337 SER A CA 1
ATOM 2596 C C . SER A 1 337 ? 6.810 9.763 -33.105 1.00 90.25 337 SER A C 1
ATOM 2598 O O . SER A 1 337 ? 7.627 10.254 -33.886 1.00 90.25 337 SER A O 1
ATOM 2600 N N . LYS A 1 338 ? 6.931 9.884 -31.779 1.00 92.81 338 LYS A N 1
ATOM 2601 C CA . LYS A 1 338 ? 8.002 10.597 -31.067 1.00 92.81 338 LYS A CA 1
ATOM 2602 C C . LYS A 1 338 ? 8.289 9.915 -29.732 1.00 92.81 338 LYS A C 1
ATOM 2604 O O . LYS A 1 338 ? 7.423 9.219 -29.206 1.00 92.81 338 LYS A O 1
ATOM 2609 N N . ILE A 1 339 ? 9.460 10.201 -29.171 1.00 92.88 339 ILE A N 1
ATOM 2610 C CA . ILE A 1 339 ? 9.863 9.836 -27.809 1.00 92.88 339 ILE A CA 1
ATOM 2611 C C . ILE A 1 339 ? 10.357 11.109 -27.114 1.00 92.88 339 ILE A C 1
ATOM 2613 O O . ILE A 1 339 ? 11.088 11.895 -27.721 1.00 92.88 339 ILE A O 1
ATOM 2617 N N . ALA A 1 340 ? 9.927 11.326 -25.874 1.00 91.75 340 ALA A N 1
ATOM 2618 C CA . ALA A 1 340 ? 10.458 12.335 -24.964 1.00 91.75 340 ALA A CA 1
ATOM 2619 C C . ALA A 1 340 ? 11.495 11.695 -24.027 1.00 91.75 340 ALA A C 1
ATOM 2621 O O . ALA A 1 340 ? 11.385 10.514 -23.710 1.00 91.75 340 ALA A O 1
ATOM 2622 N N . PHE A 1 341 ? 12.502 12.467 -23.620 1.00 89.69 341 PHE A N 1
ATOM 2623 C CA . PHE A 1 341 ? 13.588 12.055 -22.724 1.00 89.69 341 PHE A CA 1
ATOM 2624 C C . PHE A 1 341 ? 14.264 13.302 -22.127 1.00 89.69 341 PHE A C 1
ATOM 2626 O O . PHE A 1 341 ? 14.140 14.396 -22.688 1.00 89.69 341 PHE A O 1
ATOM 2633 N N . SER A 1 342 ? 14.988 13.153 -21.016 1.00 82.31 342 SER A N 1
ATOM 2634 C CA . SER A 1 342 ? 15.893 14.190 -20.492 1.00 82.31 342 SER A CA 1
ATOM 2635 C C . SER A 1 342 ? 17.288 14.046 -21.105 1.00 82.31 342 SER A C 1
ATOM 2637 O O . SER A 1 342 ? 17.717 12.939 -21.409 1.00 82.31 342 SER A O 1
ATOM 2639 N N . GLY A 1 343 ? 18.001 15.156 -21.308 1.00 77.38 343 GLY A N 1
ATOM 2640 C CA . GLY A 1 343 ? 19.320 15.156 -21.947 1.00 77.38 343 GLY A CA 1
ATOM 2641 C C . GLY A 1 343 ? 20.213 16.309 -21.508 1.00 77.38 343 GLY A C 1
ATOM 2642 O O . GLY A 1 343 ? 19.730 17.281 -20.921 1.00 77.38 343 GLY A O 1
ATOM 2643 N N . ARG A 1 344 ? 21.514 16.180 -21.794 1.00 64.69 344 ARG A N 1
ATOM 2644 C CA . ARG A 1 344 ? 22.585 17.071 -21.327 1.00 64.69 344 ARG A CA 1
ATOM 2645 C C . ARG A 1 344 ? 23.491 17.572 -22.455 1.00 64.69 344 ARG A C 1
ATOM 2647 O O . ARG A 1 344 ? 23.810 16.769 -23.356 1.00 64.69 344 ARG A O 1
#

Radius of gyration: 30.34 Å; chains: 1; bounding box: 69×39×93 Å

Foldseek 3Di:
DDDDDAPKDKAFFDDAPVPVLLLQLLCVLVVHPGSAVLQLVLQVVAACCACPAFNFDDADLVVVVQVVFHRHHDHFDMDIGGPVSVVSLVSQCRHNVNDSSVSFVPSSVVSSVVSVVVCVVVVNDDCPPDDDDDDDDDDDGDGHHDDGHDDGDPPPQPDQPPDTDDDDDDDPVPPPPPDDDDDDDDDDDDDPDPCPPPPQPQDKDWDWGCRPHEIFIWIAGSVRHDIDTQDDDDWHWAQWDAFLVRQKIWTWICDDQANTFIWMATNNNHDIDTLDDDNWHWGQWDAQNVRFKIWIWTQDPNFTFIWMATNNSPPIDGDDPFGLPDDWRWDADNNRPDIDIHGD

pLDDT: mean 72.82, std 24.09, range [24.39, 98.25]

Secondary structure (DSSP, 8-state):
-PPPPP--EEE---B-STTHHHHHHHHHHTT-SSHHHHHHHHHHHHHHIIIIII---S--GGG-GGGG--TTSSB---EEE-HHHHHHHHHHHHHTT--HHHHHTTHHHHHHHHHHHHHHHHTPPP-TT-PPP-----------------SPP------BTTB--------GGG--TT----------PPPSS-------EEEEEEEEE-SSSS-EEEEEEETS---EES--SSS-EEEEEE-TTSSEEEEEE--TT-SBEEEEEETTS-S-EES---SSBEEEEEE-TTSSEEEEEEESSS-EEEEEEETTS-S-EE---S---S----EE-TTSS-EE----

Sequence (344 aa):
MKSVEADSVTVETGYPTEGLEDLVWASQYLGYENPGELQKAGVEVLRFLLVAITQAVGDDCESNLGDSLDPTGSNRYKTVWNEEEIEALKWLAEYYCLSEPQAQMLGGNVLTFLAGLDASINGEKENEDTPPESVESSNTGTLNSQVSSADPIKLNVTTGIDSAKLNWDTTNEFQNEETEFTVRYRQTYPAPYELVAEPSISGEILFMSDRDGDWDLYTVNGDGTGLNQITDNDVDDWSGVYSPDGTKIAFDAKHGTAPGDIFVVDADGANQKNLTSSFSEDAFATWSPDGKQIVFERKINDTYRLHIMNSDGTKTRLLSEVNTGGWSIPAWSPVGSKIAFSGR